Protein AF-A0A2N8DMD7-F1 (afdb_monomer_lite)

Structure (mmCIF, N/CA/C/O backbone):
data_AF-A0A2N8DMD7-F1
#
_entry.id   AF-A0A2N8DMD7-F1
#
loop_
_atom_site.group_PDB
_atom_site.id
_atom_site.type_symbol
_atom_site.label_atom_id
_atom_site.label_alt_id
_atom_site.label_comp_id
_atom_site.label_asym_id
_atom_site.label_entity_id
_atom_site.label_seq_id
_atom_site.pdbx_PDB_ins_code
_atom_site.Cartn_x
_atom_site.Cartn_y
_atom_site.Cartn_z
_atom_site.occupancy
_atom_site.B_iso_or_equiv
_atom_site.auth_seq_id
_atom_site.auth_comp_id
_atom_site.auth_asym_id
_atom_site.auth_atom_id
_atom_site.pdbx_PDB_model_num
ATOM 1 N N . MET A 1 1 ? 23.611 -5.132 -41.957 1.00 36.31 1 MET A N 1
ATOM 2 C CA . MET A 1 1 ? 24.637 -4.122 -41.630 1.00 36.31 1 MET A CA 1
ATOM 3 C C . MET A 1 1 ? 23.938 -2.906 -41.048 1.00 36.31 1 MET A C 1
ATOM 5 O O . MET A 1 1 ? 23.420 -2.110 -41.807 1.00 36.31 1 MET A O 1
ATOM 9 N N . CYS A 1 2 ? 23.850 -2.819 -39.721 1.00 25.97 2 CYS A N 1
ATOM 10 C CA . CYS A 1 2 ? 23.929 -1.559 -38.981 1.00 25.97 2 CYS A CA 1
ATOM 11 C C . CYS A 1 2 ? 24.116 -1.923 -37.505 1.00 25.97 2 CYS A C 1
ATOM 13 O O . CYS A 1 2 ? 23.196 -2.382 -36.836 1.00 25.97 2 CYS A O 1
ATOM 15 N N . LEU A 1 3 ? 25.363 -1.816 -37.057 1.00 35.78 3 LEU A N 1
ATOM 16 C CA . LEU A 1 3 ? 25.746 -1.836 -35.655 1.00 35.78 3 LEU A CA 1
ATOM 17 C C . LEU A 1 3 ? 25.235 -0.542 -35.020 1.00 35.78 3 LEU A C 1
ATOM 19 O O . LEU A 1 3 ? 25.606 0.536 -35.477 1.00 35.78 3 LEU A O 1
ATOM 23 N N . LEU A 1 4 ? 24.450 -0.640 -33.953 1.00 30.38 4 LEU A N 1
ATOM 24 C CA . LEU 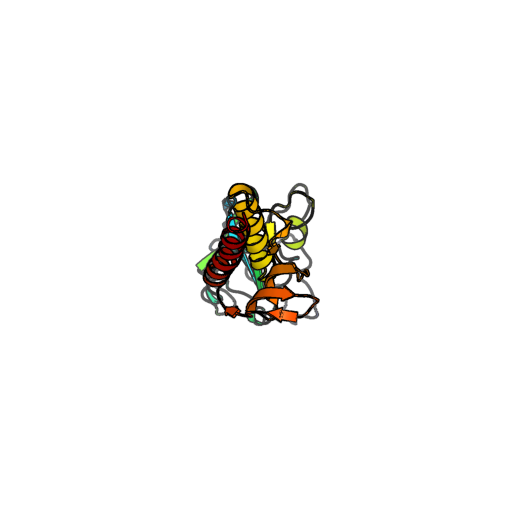A 1 4 ? 24.339 0.439 -32.978 1.00 30.38 4 LEU A CA 1
ATOM 25 C C . LEU A 1 4 ? 24.694 -0.141 -31.616 1.00 30.38 4 LEU A C 1
ATOM 27 O O . LEU A 1 4 ? 23.915 -0.832 -30.966 1.00 30.38 4 LEU A O 1
ATOM 31 N N . PHE A 1 5 ? 25.941 0.113 -31.235 1.00 33.41 5 PHE A N 1
ATOM 32 C CA . PHE A 1 5 ? 26.422 -0.025 -29.875 1.00 33.41 5 PHE A CA 1
ATOM 33 C C . PHE A 1 5 ? 25.616 0.922 -28.987 1.00 33.41 5 PHE A C 1
ATOM 35 O O . PHE A 1 5 ? 25.735 2.138 -29.118 1.00 33.41 5 PHE A O 1
ATOM 42 N N . ILE A 1 6 ? 24.825 0.379 -28.066 1.00 33.44 6 ILE A N 1
ATOM 43 C CA . ILE A 1 6 ? 24.300 1.156 -26.946 1.00 33.44 6 ILE A CA 1
ATOM 44 C C . ILE A 1 6 ? 24.871 0.528 -25.684 1.00 33.44 6 ILE A C 1
ATOM 46 O O . ILE A 1 6 ? 24.487 -0.562 -25.265 1.00 33.44 6 ILE A O 1
ATOM 50 N N . ASN A 1 7 ? 25.847 1.225 -25.108 1.00 28.45 7 ASN A N 1
ATOM 51 C CA . ASN A 1 7 ? 26.344 0.949 -23.772 1.00 28.45 7 ASN A CA 1
ATOM 52 C C . ASN A 1 7 ? 25.175 1.085 -22.789 1.00 28.45 7 ASN A C 1
ATOM 54 O O . ASN A 1 7 ? 24.742 2.196 -22.482 1.00 28.45 7 ASN A O 1
ATOM 58 N N . ALA A 1 8 ? 24.669 -0.044 -22.294 1.00 34.88 8 ALA A N 1
ATOM 59 C CA . ALA A 1 8 ? 23.735 -0.074 -21.181 1.00 34.88 8 ALA A CA 1
ATOM 60 C C . ALA A 1 8 ? 24.457 0.462 -19.936 1.00 34.88 8 ALA A C 1
ATOM 62 O O . ALA A 1 8 ? 25.298 -0.212 -19.338 1.00 34.88 8 ALA A O 1
ATOM 63 N N . ARG A 1 9 ? 24.182 1.718 -19.573 1.00 33.97 9 ARG A N 1
ATOM 64 C CA . ARG A 1 9 ? 24.731 2.328 -18.364 1.00 33.97 9 ARG A CA 1
ATOM 65 C C . ARG A 1 9 ? 24.027 1.698 -17.165 1.00 33.97 9 ARG A C 1
ATOM 67 O O . ARG A 1 9 ? 22.838 1.906 -16.946 1.00 33.97 9 ARG A O 1
ATOM 74 N N . ALA A 1 10 ? 24.783 0.886 -16.435 1.00 41.44 10 ALA A N 1
ATOM 75 C CA . ALA A 1 10 ? 24.374 0.229 -15.207 1.00 41.44 10 ALA A CA 1
ATOM 76 C C . ALA A 1 10 ? 23.765 1.236 -14.218 1.00 41.44 10 ALA A C 1
ATOM 78 O O . ALA A 1 10 ? 24.421 2.204 -13.831 1.00 41.44 10 ALA A O 1
ATOM 79 N N . SER A 1 11 ? 22.534 0.986 -13.769 1.00 36.50 11 SER A N 1
ATOM 80 C CA . SER A 1 11 ? 22.020 1.606 -12.551 1.00 36.50 11 SER A CA 1
ATOM 81 C C . SER A 1 11 ? 21.392 0.545 -11.653 1.00 36.50 11 SER A C 1
ATOM 83 O O . SER A 1 11 ? 20.534 -0.237 -12.059 1.00 36.50 11 SER A O 1
ATOM 85 N N . SER A 1 12 ? 21.886 0.537 -10.416 1.00 37.97 12 SER A N 1
ATOM 86 C CA . SER A 1 12 ? 21.691 -0.433 -9.335 1.00 37.97 12 SER A CA 1
ATOM 87 C C . SER A 1 12 ? 22.248 -1.840 -9.583 1.00 37.97 12 SER A C 1
ATOM 89 O O . SER A 1 12 ? 22.084 -2.431 -10.641 1.00 37.97 12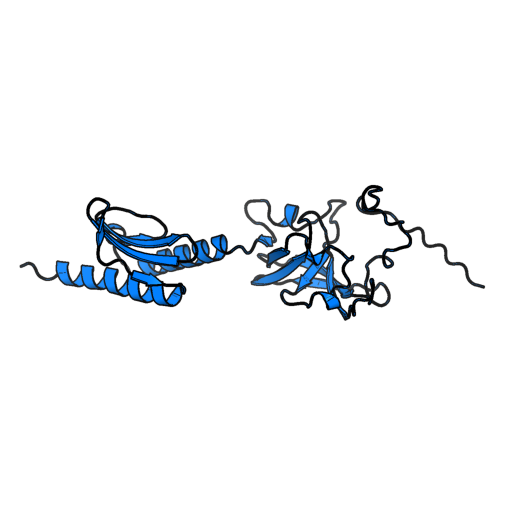 SER A O 1
ATOM 91 N N . ASN A 1 13 ? 22.961 -2.358 -8.582 1.00 38.75 13 ASN A N 1
ATOM 92 C CA . ASN A 1 13 ? 23.612 -3.667 -8.559 1.00 38.75 13 ASN A CA 1
ATOM 93 C C . ASN A 1 13 ? 22.607 -4.822 -8.748 1.00 38.75 13 ASN A C 1
ATOM 95 O O . ASN A 1 13 ? 22.219 -5.474 -7.786 1.00 38.75 13 ASN A O 1
ATOM 99 N N . PHE A 1 14 ? 22.210 -5.086 -9.991 1.00 47.78 14 PHE A N 1
ATOM 100 C CA . PHE A 1 14 ? 21.455 -6.273 -10.408 1.00 47.78 14 PHE A CA 1
ATOM 101 C C . PHE A 1 14 ? 22.374 -7.436 -10.843 1.00 47.78 14 PHE A C 1
ATOM 103 O O . PHE A 1 14 ? 21.894 -8.501 -11.219 1.00 47.78 14 PHE A O 1
ATOM 110 N N . ASN A 1 15 ? 23.699 -7.254 -10.747 1.00 42.47 15 ASN A N 1
ATOM 111 C CA . ASN A 1 15 ? 24.731 -8.265 -11.004 1.00 42.47 15 ASN A CA 1
ATOM 112 C C . ASN A 1 15 ? 25.138 -8.998 -9.711 1.00 42.47 15 ASN A C 1
ATOM 114 O O . ASN A 1 15 ? 26.288 -8.897 -9.280 1.00 42.47 15 ASN A O 1
ATOM 118 N N . ASP A 1 16 ? 24.220 -9.731 -9.080 1.00 39.50 16 ASP A N 1
ATOM 119 C CA . ASP A 1 16 ? 24.619 -10.699 -8.053 1.00 39.50 16 ASP A CA 1
ATOM 120 C C . ASP A 1 16 ? 24.905 -12.063 -8.700 1.00 39.50 16 ASP A C 1
ATOM 122 O O . ASP A 1 16 ? 24.005 -12.718 -9.235 1.00 39.50 16 ASP A O 1
ATOM 126 N N . ARG A 1 17 ? 26.171 -12.501 -8.641 1.00 37.81 17 ARG A N 1
ATOM 127 C CA . ARG A 1 17 ? 26.612 -13.828 -9.107 1.00 37.81 17 ARG A CA 1
ATOM 128 C C . ARG A 1 17 ? 25.970 -14.977 -8.315 1.00 37.81 17 ARG A C 1
ATOM 130 O O . ARG A 1 17 ? 26.044 -16.111 -8.778 1.00 37.81 17 ARG A O 1
ATOM 137 N N . GLN A 1 18 ? 25.332 -14.716 -7.170 1.00 40.84 18 GLN A N 1
ATOM 138 C CA . GLN A 1 18 ? 24.620 -1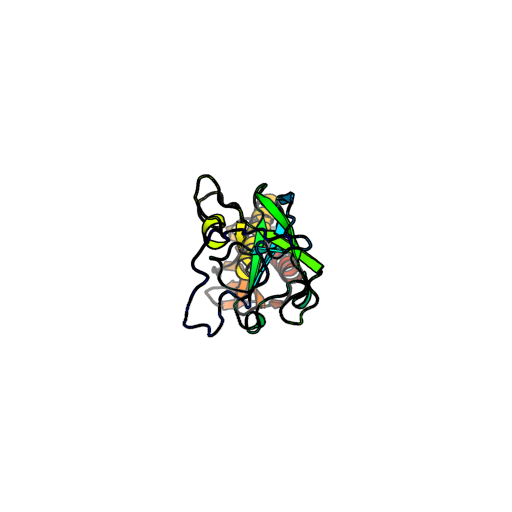5.734 -6.387 1.00 40.84 18 GLN A CA 1
ATOM 139 C C . GLN A 1 18 ? 23.293 -16.186 -7.021 1.00 40.84 18 GLN A C 1
ATOM 141 O O . GLN A 1 18 ? 22.791 -17.249 -6.671 1.00 40.84 18 GLN A O 1
ATOM 146 N N . ASN A 1 19 ? 22.749 -15.441 -7.993 1.00 44.81 19 ASN A N 1
ATOM 147 C CA . ASN A 1 19 ? 21.428 -15.715 -8.577 1.00 44.81 19 ASN A CA 1
ATOM 148 C C . ASN A 1 19 ? 21.442 -16.511 -9.895 1.00 44.81 19 ASN A C 1
ATOM 150 O O . ASN A 1 19 ? 20.390 -16.641 -10.527 1.00 44.81 19 ASN A O 1
ATOM 154 N N . GLY A 1 20 ? 22.609 -17.011 -10.321 1.00 39.84 20 GLY A N 1
ATOM 155 C CA . GLY A 1 20 ? 22.746 -17.974 -11.421 1.00 39.84 20 GLY A CA 1
ATOM 156 C C . GLY A 1 20 ? 22.395 -17.478 -12.829 1.00 39.84 20 GLY A C 1
ATOM 157 O O . GLY A 1 20 ? 22.430 -18.285 -13.750 1.00 39.84 20 GLY A O 1
ATOM 158 N N . LEU A 1 21 ? 22.084 -16.189 -13.014 1.00 42.25 21 LEU A N 1
ATOM 159 C CA . LEU A 1 21 ? 21.747 -15.608 -14.316 1.00 42.25 21 LEU A CA 1
ATOM 160 C C . LEU A 1 21 ? 22.820 -14.618 -14.798 1.00 42.25 21 LEU A C 1
ATOM 162 O O . LEU A 1 21 ? 23.352 -13.821 -14.022 1.00 42.25 21 LEU A O 1
ATOM 166 N N . THR A 1 22 ? 23.126 -14.651 -16.092 1.00 49.16 22 THR A N 1
ATOM 167 C CA . THR A 1 22 ? 23.995 -13.693 -16.784 1.00 49.16 22 THR A CA 1
ATOM 168 C C . THR A 1 22 ? 23.202 -12.453 -17.215 1.00 49.16 22 THR A C 1
ATOM 170 O O . THR A 1 22 ? 21.994 -12.505 -17.428 1.00 49.16 22 THR A O 1
ATOM 173 N N . ALA A 1 23 ? 23.882 -11.322 -17.436 1.00 51.25 23 ALA A N 1
ATOM 174 C CA . ALA A 1 23 ? 23.265 -10.082 -17.933 1.00 51.25 23 ALA A CA 1
ATOM 175 C C . ALA A 1 23 ? 22.507 -10.226 -19.278 1.00 51.25 23 ALA A C 1
ATOM 177 O O . ALA A 1 23 ? 21.822 -9.296 -19.689 1.00 51.25 23 ALA A O 1
ATOM 178 N N . ARG A 1 24 ? 22.624 -11.373 -19.967 1.00 50.50 24 ARG A N 1
ATOM 179 C CA . ARG A 1 24 ? 21.925 -11.685 -21.223 1.00 50.50 24 ARG A CA 1
ATOM 180 C C . ARG A 1 24 ? 20.487 -12.186 -21.037 1.00 50.50 24 ARG A C 1
ATOM 182 O O . ARG A 1 24 ? 19.775 -12.283 -22.027 1.00 50.50 24 ARG A O 1
ATOM 189 N N . GLU A 1 25 ? 20.065 -12.516 -19.817 1.00 67.75 25 GLU A N 1
ATOM 190 C CA . GLU A 1 25 ? 18.753 -13.140 -19.558 1.00 67.75 25 GLU A CA 1
ATOM 191 C C . GLU A 1 25 ? 17.656 -12.142 -19.164 1.00 67.75 25 GLU A C 1
ATOM 193 O O . GLU A 1 25 ? 16.474 -12.484 -19.156 1.00 67.75 25 GLU A O 1
ATOM 198 N N . TRP A 1 26 ? 18.022 -10.894 -18.875 1.00 71.25 26 TRP A N 1
ATOM 199 C CA . TRP A 1 26 ? 17.067 -9.827 -18.588 1.00 71.25 26 TRP A CA 1
ATOM 200 C C . TRP A 1 26 ? 16.613 -9.130 -19.868 1.00 71.25 26 TRP A C 1
ATOM 202 O O . TRP A 1 26 ? 17.394 -8.961 -20.806 1.00 71.25 26 TRP A O 1
ATOM 212 N N . HIS A 1 27 ? 15.358 -8.679 -19.886 1.00 76.38 27 HIS A N 1
ATOM 213 C CA . HIS A 1 27 ? 14.873 -7.815 -20.954 1.00 76.38 27 HIS A CA 1
ATOM 214 C C . HIS A 1 27 ? 15.720 -6.527 -21.025 1.00 76.38 27 HIS A C 1
ATOM 216 O O . HIS A 1 27 ? 16.260 -6.068 -20.008 1.00 76.38 27 HIS A O 1
ATOM 222 N N . PRO A 1 28 ? 15.817 -5.881 -22.199 1.00 84.75 28 PRO A N 1
ATOM 223 C CA . PRO A 1 28 ? 16.418 -4.559 -22.304 1.00 84.75 28 PRO A CA 1
ATOM 224 C C . PRO A 1 28 ? 15.762 -3.576 -21.331 1.00 84.75 28 PRO A C 1
ATOM 226 O O . PRO A 1 28 ? 14.553 -3.621 -21.104 1.00 84.75 28 PRO A O 1
ATOM 229 N N . TYR A 1 29 ? 16.545 -2.665 -20.757 1.00 81.12 29 TYR A N 1
ATOM 230 C CA . TYR A 1 29 ? 15.991 -1.570 -19.963 1.00 81.12 29 TYR A CA 1
ATOM 231 C C . TYR A 1 29 ? 15.133 -0.655 -20.859 1.00 81.12 29 TYR A C 1
ATOM 233 O O . TYR A 1 29 ? 15.548 -0.391 -21.991 1.00 81.12 29 TYR A O 1
ATOM 241 N N . PRO A 1 30 ? 13.975 -0.149 -20.397 1.00 87.94 30 PRO A N 1
ATOM 242 C CA . PRO A 1 30 ? 13.398 -0.276 -19.053 1.00 87.94 30 PRO A CA 1
ATOM 243 C C . PRO A 1 30 ? 12.444 -1.470 -18.863 1.00 87.94 30 PRO A C 1
ATOM 245 O O . PRO A 1 30 ? 11.757 -1.545 -17.850 1.00 87.94 30 PRO A O 1
ATOM 248 N N . GLY A 1 31 ? 12.393 -2.415 -19.801 1.00 89.00 31 GLY A N 1
ATOM 249 C CA . GLY A 1 31 ? 11.463 -3.549 -19.748 1.00 89.00 31 GLY A CA 1
ATOM 250 C C . GLY A 1 31 ? 10.078 -3.258 -20.275 1.00 89.00 31 GLY A C 1
ATOM 251 O O . GLY A 1 31 ? 9.142 -3.984 -19.956 1.00 89.00 31 GLY A O 1
ATOM 252 N N . THR A 1 32 ? 9.949 -2.207 -21.079 1.00 92.75 32 THR A N 1
ATOM 253 C CA . THR A 1 32 ? 8.697 -1.860 -21.737 1.00 92.75 32 THR A CA 1
ATOM 254 C C . THR A 1 32 ? 8.693 -2.211 -23.215 1.00 92.75 32 THR A C 1
ATOM 256 O O . THR A 1 32 ? 9.746 -2.314 -23.858 1.00 92.75 32 THR A O 1
ATOM 259 N N . VAL A 1 33 ? 7.493 -2.354 -23.775 1.00 90.69 33 VAL A N 1
ATOM 260 C CA . VAL A 1 33 ? 7.277 -2.457 -25.220 1.00 90.69 33 VAL A CA 1
ATOM 261 C C . VAL A 1 33 ? 7.915 -1.248 -25.915 1.00 90.69 33 VAL A C 1
ATOM 263 O O . VAL A 1 33 ? 7.697 -0.096 -25.544 1.00 90.69 33 VAL A O 1
ATOM 266 N N . GLY A 1 34 ? 8.781 -1.516 -26.897 1.00 89.69 34 GLY A N 1
ATOM 267 C CA . GLY A 1 34 ? 9.523 -0.477 -27.623 1.00 89.69 34 GLY A CA 1
ATOM 268 C C . GLY A 1 34 ? 10.541 0.306 -26.783 1.00 89.69 34 GLY A C 1
ATOM 269 O O . GLY A 1 34 ? 11.088 1.287 -27.278 1.00 89.69 34 GLY A O 1
ATOM 270 N N . GLN A 1 35 ? 10.804 -0.105 -25.535 1.00 89.75 35 GLN A N 1
ATOM 271 C CA . GLN A 1 35 ? 11.650 0.613 -24.573 1.00 89.75 35 GLN A CA 1
ATOM 272 C C . GLN A 1 35 ? 11.182 2.051 -24.283 1.00 89.75 35 GLN A C 1
ATOM 274 O O . GLN A 1 35 ? 11.988 2.920 -23.943 1.00 89.75 35 GLN A O 1
ATOM 279 N N . VAL A 1 36 ? 9.878 2.305 -24.418 1.00 88.12 36 VAL A N 1
ATOM 280 C CA . VAL A 1 36 ? 9.266 3.615 -24.184 1.00 88.12 36 VAL A CA 1
ATOM 281 C C . VAL A 1 36 ? 8.633 3.660 -22.796 1.00 88.12 36 VAL A C 1
ATOM 283 O O . VAL A 1 36 ? 7.940 2.732 -22.383 1.00 88.12 36 VAL A O 1
ATOM 286 N N . GLU A 1 37 ? 8.852 4.760 -22.085 1.00 95.12 37 GLU A N 1
ATOM 287 C CA . GLU A 1 37 ? 8.110 5.134 -20.883 1.00 95.12 37 GLU A CA 1
ATOM 288 C C . GLU A 1 37 ? 7.758 6.624 -20.969 1.00 95.12 37 GLU A C 1
ATOM 290 O O . GLU A 1 37 ? 8.529 7.417 -21.514 1.00 95.12 37 GLU A O 1
ATOM 295 N N . ALA A 1 38 ? 6.622 7.016 -20.399 1.00 95.50 38 ALA A N 1
ATOM 296 C CA . ALA A 1 38 ? 6.176 8.404 -20.315 1.00 95.50 38 ALA A CA 1
ATOM 297 C C . ALA A 1 38 ? 6.121 8.879 -18.860 1.00 95.50 38 ALA A C 1
ATOM 299 O O . ALA A 1 38 ? 5.928 8.078 -17.946 1.00 95.50 38 ALA A O 1
ATOM 300 N N . ASP A 1 39 ? 6.274 10.185 -18.635 1.00 97.44 39 ASP A N 1
ATOM 301 C CA . ASP A 1 39 ? 5.991 10.754 -17.319 1.00 97.44 39 ASP A CA 1
ATOM 302 C C . ASP A 1 39 ? 4.502 10.625 -17.002 1.00 97.44 39 ASP A C 1
ATOM 304 O O . ASP A 1 39 ? 3.640 11.006 -17.795 1.00 97.44 39 ASP A O 1
ATOM 308 N N . PHE A 1 40 ? 4.209 10.086 -15.825 1.00 97.56 40 PHE A N 1
ATOM 309 C CA . PHE A 1 40 ? 2.859 9.929 -15.313 1.00 97.56 40 PHE A CA 1
ATOM 310 C C . PHE A 1 40 ? 2.818 10.338 -13.844 1.00 97.56 40 PHE A C 1
ATOM 312 O O . PHE A 1 40 ? 3.710 9.993 -13.066 1.00 97.56 40 PHE A O 1
ATOM 319 N N . THR A 1 41 ? 1.782 11.071 -13.446 1.00 98.06 41 THR A N 1
ATOM 320 C CA . THR A 1 41 ? 1.601 11.499 -12.057 1.00 98.06 41 THR A CA 1
ATOM 321 C C . THR A 1 41 ? 0.521 10.659 -11.398 1.00 98.06 41 THR A C 1
ATOM 323 O O . THR A 1 41 ? -0.656 10.764 -11.735 1.00 98.06 41 THR A O 1
ATOM 326 N N . LEU A 1 42 ? 0.923 9.855 -10.417 1.00 97.38 42 LEU A N 1
ATOM 327 C CA . LEU A 1 42 ? -0.008 9.143 -9.552 1.00 97.38 42 LEU A CA 1
ATOM 328 C C . LEU A 1 42 ? -0.621 10.130 -8.560 1.00 97.38 42 LEU A C 1
ATOM 330 O O . LEU A 1 42 ? 0.103 10.865 -7.883 1.00 97.38 42 LEU A O 1
ATOM 334 N N . LEU A 1 43 ? -1.950 10.144 -8.475 1.00 95.50 43 LEU A N 1
ATOM 335 C CA . LEU A 1 43 ? -2.685 11.019 -7.566 1.00 95.50 43 LEU A CA 1
ATOM 336 C C . LEU A 1 43 ? -2.829 10.383 -6.172 1.00 95.50 43 LEU A C 1
ATOM 338 O O . LEU A 1 43 ? -2.804 9.152 -6.057 1.00 95.50 43 LEU A O 1
ATOM 342 N N . PRO A 1 44 ? -3.010 11.192 -5.111 1.00 93.94 44 PRO A N 1
ATOM 343 C CA . PRO A 1 44 ? -3.308 10.683 -3.774 1.00 93.94 44 PRO A CA 1
ATOM 344 C C . PRO A 1 44 ? -4.491 9.707 -3.765 1.00 93.94 44 PRO A C 1
ATOM 346 O O . PRO A 1 44 ? -5.468 9.910 -4.482 1.00 93.94 44 PRO A O 1
ATOM 349 N N . GLY A 1 45 ? -4.396 8.649 -2.962 1.00 87.56 45 GLY A N 1
ATOM 350 C CA . GLY A 1 45 ? -5.380 7.564 -2.898 1.00 87.56 45 GLY A CA 1
ATOM 351 C C . GLY A 1 45 ? -5.208 6.482 -3.972 1.00 87.56 45 GLY A C 1
ATOM 352 O O . GLY A 1 45 ? -5.900 5.468 -3.926 1.00 87.56 45 GLY A O 1
ATOM 353 N N . THR A 1 46 ? -4.276 6.649 -4.920 1.00 90.81 46 THR A N 1
ATOM 354 C CA . THR A 1 46 ? -3.930 5.583 -5.874 1.00 90.81 46 THR A CA 1
ATOM 355 C C . THR A 1 46 ? -3.216 4.446 -5.147 1.00 90.81 46 THR A C 1
ATOM 357 O O . THR A 1 46 ? -2.259 4.689 -4.409 1.00 90.81 46 THR A O 1
ATOM 360 N N . TYR A 1 47 ? -3.638 3.205 -5.395 1.00 93.56 47 TYR A N 1
ATOM 361 C CA . TYR A 1 47 ? -2.961 2.015 -4.886 1.00 93.56 47 TYR A CA 1
ATOM 362 C C . TYR A 1 47 ? -2.029 1.419 -5.942 1.00 93.56 47 TYR A C 1
ATOM 364 O O . TYR A 1 47 ? -2.423 1.186 -7.087 1.00 93.56 47 TYR A O 1
ATOM 372 N N . ILE A 1 48 ? -0.789 1.172 -5.531 1.00 97.38 48 ILE A N 1
ATOM 373 C CA . ILE A 1 48 ? 0.246 0.516 -6.332 1.00 97.38 48 ILE A CA 1
ATOM 374 C C . ILE A 1 48 ? 0.874 -0.613 -5.527 1.00 97.38 48 ILE A C 1
ATOM 376 O O . ILE A 1 48 ? 0.941 -0.551 -4.297 1.00 97.38 48 ILE A O 1
ATOM 380 N N . ASP A 1 49 ? 1.370 -1.634 -6.205 1.00 95.69 49 ASP A N 1
ATOM 381 C CA . ASP A 1 49 ? 1.910 -2.822 -5.563 1.00 95.69 49 ASP A CA 1
ATOM 382 C C . ASP A 1 49 ? 3.265 -3.245 -6.145 1.00 95.69 49 ASP A C 1
ATOM 384 O O . ASP A 1 49 ? 3.758 -2.713 -7.148 1.00 95.69 49 ASP A O 1
ATOM 388 N N . ARG A 1 50 ? 3.915 -4.179 -5.451 1.00 94.50 50 ARG A N 1
ATOM 389 C CA . ARG A 1 50 ? 5.197 -4.748 -5.852 1.00 94.50 50 ARG A CA 1
ATOM 390 C C . ARG A 1 50 ? 5.365 -6.155 -5.293 1.00 94.50 50 ARG A C 1
ATOM 392 O O . ARG A 1 50 ? 5.159 -6.378 -4.103 1.00 94.50 50 ARG A O 1
ATOM 399 N N . PHE A 1 51 ? 5.863 -7.051 -6.138 1.00 90.94 51 PHE A N 1
ATOM 400 C CA . PHE A 1 51 ? 6.535 -8.272 -5.702 1.00 90.94 51 PHE A CA 1
ATOM 401 C C . PHE A 1 51 ? 8.040 -8.021 -5.548 1.00 90.94 51 PHE A C 1
ATOM 403 O O . PHE A 1 51 ? 8.682 -7.407 -6.410 1.00 90.94 51 PHE A O 1
ATOM 410 N N . GLY A 1 52 ? 8.597 -8.493 -4.440 1.00 90.19 52 GLY A N 1
ATOM 411 C CA . GLY A 1 52 ? 10.012 -8.402 -4.117 1.00 90.19 52 GLY A CA 1
ATOM 412 C C . GLY A 1 52 ? 10.411 -7.187 -3.293 1.00 90.19 52 GLY A C 1
ATOM 413 O O . GLY A 1 52 ? 9.608 -6.312 -2.970 1.00 90.19 52 GLY A O 1
ATOM 414 N N . SER A 1 53 ? 11.701 -7.133 -2.947 1.00 92.81 53 SER A N 1
ATOM 415 C CA . SER A 1 53 ? 12.246 -6.188 -1.958 1.00 92.81 53 SER A CA 1
ATOM 416 C C . SER A 1 53 ? 11.741 -4.738 -2.132 1.00 92.81 53 SER A C 1
ATOM 418 O O . SER A 1 53 ? 11.832 -4.198 -3.245 1.00 92.81 53 SER A O 1
ATOM 420 N N . PRO A 1 54 ? 11.340 -4.042 -1.043 1.00 94.56 54 PRO A N 1
ATOM 421 C CA . PRO A 1 54 ? 10.956 -2.623 -1.066 1.00 94.56 54 PRO A CA 1
ATOM 422 C C . PRO A 1 54 ? 12.067 -1.661 -1.507 1.00 94.56 54 PRO A C 1
ATOM 424 O O . PRO A 1 54 ? 11.823 -0.469 -1.663 1.00 94.56 54 PRO A O 1
ATOM 427 N N . ARG A 1 55 ? 13.300 -2.150 -1.689 1.00 94.31 55 ARG A N 1
ATOM 428 C CA . ARG A 1 55 ? 14.429 -1.379 -2.230 1.00 94.31 55 ARG A CA 1
ATOM 429 C C . ARG A 1 55 ? 14.451 -1.342 -3.760 1.00 94.31 55 ARG A C 1
ATOM 431 O O . ARG A 1 55 ? 15.343 -0.706 -4.317 1.00 94.31 55 ARG A O 1
ATOM 438 N N . GLY A 1 56 ? 13.557 -2.048 -4.453 1.00 92.94 56 GLY A N 1
ATOM 439 C CA . GLY A 1 56 ? 13.407 -1.960 -5.910 1.00 92.94 56 GLY A CA 1
ATOM 440 C C . GLY A 1 56 ? 12.724 -0.665 -6.360 1.00 92.94 56 GLY A C 1
ATOM 441 O O . GLY A 1 56 ? 12.124 0.037 -5.554 1.00 92.94 56 GLY A O 1
ATOM 442 N N . SER A 1 57 ? 12.821 -0.339 -7.650 1.00 95.38 57 SER A N 1
ATOM 443 C CA . SER A 1 57 ? 12.271 0.900 -8.229 1.00 95.38 57 SER A CA 1
ATOM 444 C C . SER A 1 57 ? 11.045 0.686 -9.119 1.00 95.38 57 SER A C 1
ATOM 446 O O . SER A 1 57 ? 10.501 1.664 -9.612 1.00 95.38 57 SER A O 1
ATOM 448 N N . PHE A 1 58 ? 10.617 -0.558 -9.341 1.00 95.75 58 PHE A N 1
ATOM 449 C CA . PHE A 1 58 ? 9.487 -0.895 -10.211 1.00 95.75 58 PHE A CA 1
ATOM 450 C C . PHE A 1 58 ? 8.259 -1.292 -9.388 1.00 95.75 58 PHE A C 1
ATOM 452 O O . PHE A 1 58 ? 8.378 -2.048 -8.423 1.00 95.75 58 PHE A O 1
ATOM 459 N N . LEU A 1 59 ? 7.094 -0.788 -9.763 1.00 97.69 59 LEU A N 1
ATOM 460 C CA . LEU A 1 59 ? 5.788 -1.081 -9.175 1.00 97.69 59 LEU A CA 1
ATOM 461 C C . LEU A 1 59 ? 4.773 -1.296 -10.301 1.00 97.69 59 LEU A C 1
ATOM 463 O O . LEU A 1 59 ? 5.084 -1.053 -11.466 1.00 97.69 59 LEU A O 1
ATOM 467 N N . SER A 1 60 ? 3.555 -1.699 -9.964 1.00 97.44 60 SER A N 1
ATOM 468 C CA . SER A 1 60 ? 2.433 -1.734 -10.909 1.00 97.44 60 SER A CA 1
ATOM 469 C C . SER A 1 60 ? 1.169 -1.178 -10.249 1.00 97.44 60 SER A C 1
ATOM 471 O O . SER A 1 60 ? 1.133 -1.044 -9.022 1.00 97.44 60 SER A O 1
ATOM 473 N N . PRO A 1 61 ? 0.120 -0.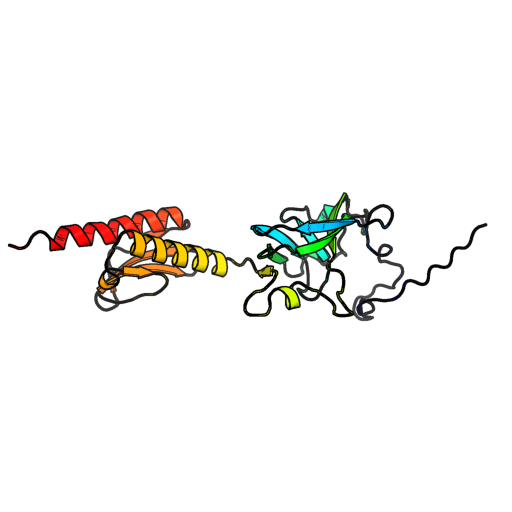846 -11.022 1.00 96.38 61 PRO A N 1
ATOM 474 C CA . PRO A 1 61 ? -1.216 -0.676 -10.463 1.00 96.38 61 PRO A CA 1
ATOM 475 C C . PRO A 1 61 ? -1.625 -1.911 -9.659 1.00 96.38 61 PRO A C 1
ATOM 477 O O . PRO A 1 61 ? -1.412 -3.044 -10.112 1.00 96.38 61 PRO A O 1
ATOM 480 N N . THR A 1 62 ? -2.244 -1.702 -8.496 1.00 91.56 62 THR A N 1
ATOM 481 C CA . THR A 1 62 ? -2.755 -2.823 -7.703 1.00 91.56 62 THR A CA 1
ATOM 482 C C . THR A 1 62 ? -3.753 -3.645 -8.510 1.00 91.56 62 THR A C 1
ATOM 484 O O . THR A 1 62 ? -4.643 -3.093 -9.152 1.00 91.56 62 THR A O 1
ATOM 487 N N . GLY A 1 63 ? -3.606 -4.969 -8.464 1.00 84.44 63 GLY A N 1
ATOM 488 C CA . GLY A 1 63 ? -4.469 -5.896 -9.203 1.00 84.44 63 GLY A CA 1
ATOM 489 C C . GLY A 1 63 ? -3.971 -6.257 -10.603 1.00 84.44 63 GLY A C 1
ATOM 490 O O . GLY A 1 63 ? -4.571 -7.125 -11.229 1.00 84.44 63 GLY A O 1
ATOM 491 N N . THR A 1 64 ? -2.857 -5.675 -11.068 1.00 86.25 64 THR A N 1
ATOM 492 C CA . THR A 1 64 ? -2.164 -6.154 -12.279 1.00 86.25 64 THR A CA 1
ATOM 493 C C . THR A 1 64 ? -1.788 -7.627 -12.088 1.00 86.25 64 THR A C 1
ATOM 495 O O . THR A 1 64 ? -1.158 -7.978 -11.079 1.00 86.25 64 THR A O 1
ATOM 498 N N . GLY A 1 65 ? -2.165 -8.490 -13.030 1.00 85.56 65 GLY A N 1
ATOM 499 C CA . GLY A 1 65 ? -1.928 -9.929 -12.963 1.00 85.56 65 GLY A CA 1
ATOM 500 C C . GLY A 1 65 ? -0.439 -10.267 -12.888 1.00 85.56 65 GLY A C 1
ATOM 501 O O . GLY A 1 65 ? 0.415 -9.497 -13.319 1.00 85.56 65 GLY A O 1
ATOM 502 N N . TYR A 1 66 ? -0.096 -11.426 -12.320 1.00 89.00 66 TYR A N 1
ATOM 503 C CA . TYR A 1 66 ? 1.312 -11.819 -12.173 1.00 89.00 66 TYR A CA 1
ATOM 504 C C . TYR A 1 66 ? 2.011 -11.972 -13.536 1.00 89.00 66 TYR A C 1
ATOM 506 O O . TYR A 1 66 ? 3.069 -11.382 -13.751 1.00 89.00 66 TYR A O 1
ATOM 514 N N . SER A 1 67 ? 1.381 -12.683 -14.478 1.00 88.19 67 SER A N 1
ATOM 515 C CA . SER A 1 67 ? 1.897 -12.875 -15.842 1.00 88.19 67 SER A CA 1
ATOM 516 C C . SER A 1 67 ? 2.020 -11.572 -16.629 1.00 88.19 67 SER A C 1
ATOM 518 O O . SER A 1 67 ? 2.933 -11.404 -17.437 1.00 88.19 67 SER A O 1
ATOM 520 N N . GLU A 1 68 ? 1.165 -10.594 -16.334 1.00 91.88 68 GLU A N 1
ATOM 521 C CA . GLU A 1 68 ? 1.192 -9.288 -16.994 1.00 91.88 68 GLU A CA 1
ATOM 522 C C . GLU A 1 68 ? 2.424 -8.451 -16.620 1.00 91.88 68 GLU A C 1
ATOM 524 O O . GLU A 1 68 ? 2.754 -7.479 -17.298 1.00 91.88 68 GLU A O 1
ATOM 529 N N . ARG A 1 69 ? 3.131 -8.841 -15.553 1.00 95.62 69 ARG A N 1
ATOM 530 C CA . ARG A 1 69 ? 4.330 -8.161 -15.042 1.00 95.62 69 ARG A CA 1
ATOM 531 C C . ARG A 1 69 ? 5.634 -8.746 -15.569 1.00 95.62 69 ARG A C 1
ATOM 533 O O . ARG A 1 69 ? 6.683 -8.179 -15.275 1.00 95.62 69 ARG A O 1
ATOM 540 N N . ALA A 1 70 ? 5.576 -9.876 -16.277 1.00 93.88 70 ALA A N 1
ATOM 541 C CA . ALA A 1 70 ? 6.733 -10.575 -16.834 1.00 93.88 70 ALA A CA 1
ATOM 542 C C . ALA A 1 70 ? 7.938 -10.663 -15.876 1.00 93.88 70 ALA A C 1
ATOM 544 O O . ALA A 1 70 ? 9.076 -10.349 -16.229 1.00 93.88 70 ALA A O 1
ATOM 545 N N . LEU A 1 71 ? 7.670 -11.049 -14.623 1.00 89.56 71 LEU A N 1
ATOM 546 C CA . LEU A 1 71 ? 8.678 -11.093 -13.566 1.00 89.56 71 LEU A CA 1
ATOM 547 C C . LEU A 1 71 ? 9.589 -12.311 -13.711 1.00 89.56 71 LEU A C 1
ATOM 549 O O . LEU A 1 71 ? 9.226 -13.332 -14.291 1.00 89.56 71 LEU A O 1
ATOM 553 N N . LYS A 1 72 ? 10.791 -12.208 -13.137 1.00 87.38 72 LYS A N 1
ATOM 554 C CA . LYS A 1 72 ? 11.732 -13.326 -13.100 1.00 87.38 72 LYS A CA 1
ATOM 555 C C . LYS A 1 72 ? 11.087 -14.535 -12.400 1.00 87.38 72 LYS A C 1
ATOM 557 O O . LYS A 1 72 ? 10.476 -14.367 -11.339 1.00 87.38 72 LYS A O 1
ATOM 562 N N . PRO A 1 73 ? 11.301 -15.763 -12.910 1.00 83.31 73 PRO A N 1
ATOM 563 C CA . PRO A 1 73 ? 10.876 -16.968 -12.215 1.00 83.31 73 PRO A CA 1
ATOM 564 C C . PRO A 1 73 ? 11.412 -17.005 -10.779 1.00 83.31 73 PRO A C 1
ATOM 566 O O . PRO A 1 73 ? 12.609 -16.828 -10.541 1.00 83.31 73 PRO A O 1
ATOM 569 N N . GLY A 1 74 ? 10.523 -17.245 -9.819 1.00 78.69 74 GLY A N 1
ATOM 570 C CA . GLY A 1 74 ? 10.826 -17.265 -8.386 1.00 78.69 74 GLY A CA 1
ATOM 571 C C . GLY A 1 74 ? 10.334 -16.026 -7.637 1.00 78.69 74 GLY A C 1
ATOM 572 O O . GLY A 1 74 ? 10.082 -16.128 -6.438 1.00 78.69 74 GLY A O 1
ATOM 573 N N . THR A 1 75 ? 10.100 -14.899 -8.320 1.00 82.75 75 THR A N 1
ATOM 574 C CA . THR A 1 75 ? 9.626 -13.660 -7.680 1.00 82.75 75 THR A CA 1
ATOM 575 C C . THR A 1 75 ? 8.222 -13.795 -7.076 1.00 82.75 75 THR A C 1
ATOM 577 O O . THR A 1 75 ? 7.897 -13.089 -6.130 1.00 82.75 75 THR A O 1
ATOM 580 N N . GLN A 1 76 ? 7.400 -14.748 -7.527 1.00 79.75 76 GLN A N 1
ATOM 581 C CA . GLN A 1 76 ? 6.105 -15.066 -6.904 1.00 79.75 76 GLN A CA 1
ATOM 582 C C . GLN A 1 76 ? 6.225 -15.575 -5.460 1.00 79.75 76 GLN A C 1
ATOM 584 O O . GLN A 1 76 ? 5.232 -15.606 -4.740 1.00 79.75 76 GLN A O 1
ATOM 589 N N . ARG A 1 77 ? 7.418 -16.028 -5.055 1.00 79.31 77 ARG A N 1
ATOM 590 C CA . ARG A 1 77 ? 7.709 -16.476 -3.685 1.00 79.31 77 ARG A CA 1
ATOM 591 C C . ARG A 1 77 ? 8.313 -15.370 -2.826 1.00 79.31 77 ARG A C 1
ATOM 593 O O . ARG A 1 77 ? 8.526 -15.591 -1.639 1.00 79.31 77 ARG A O 1
ATOM 600 N N . GLU A 1 78 ? 8.649 -14.228 -3.420 1.00 84.31 78 GLU A N 1
ATOM 601 C CA . GLU A 1 78 ? 9.100 -13.067 -2.665 1.00 84.31 78 GLU A CA 1
ATOM 602 C C . GLU A 1 78 ? 7.912 -12.350 -2.015 1.00 84.31 78 GLU A C 1
ATOM 604 O O . GLU A 1 78 ? 6.755 -12.537 -2.395 1.00 84.31 78 GLU A O 1
ATOM 609 N N . ASP A 1 79 ? 8.214 -11.491 -1.045 1.00 88.12 79 ASP A N 1
ATOM 610 C CA . ASP A 1 79 ? 7.206 -10.689 -0.366 1.00 88.12 79 ASP A CA 1
ATOM 611 C C . ASP A 1 79 ? 6.412 -9.812 -1.340 1.00 88.12 79 ASP A C 1
ATOM 613 O O . ASP A 1 79 ? 6.957 -9.205 -2.268 1.00 88.12 79 ASP A O 1
ATOM 617 N N . TYR A 1 80 ? 5.122 -9.680 -1.057 1.00 89.69 80 TYR A N 1
ATOM 618 C CA . TYR A 1 80 ? 4.209 -8.806 -1.773 1.00 89.69 80 TYR A CA 1
ATOM 619 C C . TYR A 1 80 ? 3.851 -7.590 -0.915 1.00 89.69 80 TYR A C 1
ATOM 621 O O . TYR A 1 80 ? 3.511 -7.708 0.266 1.00 89.69 80 TYR A O 1
ATOM 629 N N . TYR A 1 81 ? 3.919 -6.408 -1.517 1.00 92.69 81 TYR A N 1
ATOM 630 C CA . TYR A 1 81 ? 3.672 -5.138 -0.851 1.00 92.69 81 TYR A CA 1
ATOM 631 C C . TYR A 1 81 ? 2.655 -4.318 -1.629 1.00 92.69 81 TYR A C 1
ATOM 633 O O . TYR A 1 81 ? 2.755 -4.197 -2.845 1.00 92.69 81 TYR A O 1
ATOM 641 N N . VAL A 1 82 ? 1.735 -3.686 -0.906 1.00 94.50 82 VAL A N 1
ATOM 642 C CA . VAL A 1 82 ? 0.804 -2.692 -1.444 1.00 94.50 82 VAL A CA 1
ATOM 643 C C . VAL A 1 82 ? 1.105 -1.353 -0.782 1.00 94.50 82 VAL A C 1
ATOM 645 O O . VAL A 1 82 ? 1.446 -1.298 0.404 1.00 94.50 82 VAL A O 1
ATOM 648 N N . TYR A 1 83 ? 0.989 -0.272 -1.540 1.00 95.56 83 TYR A N 1
ATOM 649 C CA . TYR A 1 83 ? 1.216 1.093 -1.095 1.00 95.56 83 TYR A CA 1
ATOM 650 C C . TYR A 1 83 ? 0.084 1.992 -1.575 1.00 95.56 83 TYR A C 1
ATOM 652 O O . TYR A 1 83 ? -0.408 1.852 -2.691 1.00 95.56 83 TYR A O 1
ATOM 660 N N . GLU A 1 84 ? -0.290 2.943 -0.732 1.00 95.00 84 GLU A N 1
ATOM 661 C CA . GLU A 1 84 ? -1.176 4.044 -1.079 1.00 95.00 84 GLU A CA 1
ATOM 662 C C . GLU A 1 84 ? -0.339 5.298 -1.335 1.00 95.00 84 GLU A C 1
ATOM 664 O O . GLU A 1 84 ? 0.503 5.679 -0.514 1.00 95.00 84 GLU A O 1
ATOM 669 N N . VAL A 1 85 ? -0.579 5.960 -2.461 1.00 96.69 85 VAL A N 1
ATOM 670 C CA . VAL A 1 85 ? 0.026 7.253 -2.785 1.00 96.69 85 VAL A CA 1
ATOM 671 C C . VAL A 1 85 ? -0.595 8.322 -1.888 1.00 96.69 85 VAL A C 1
ATOM 673 O O . VAL A 1 85 ? -1.811 8.472 -1.859 1.00 96.69 85 VAL A O 1
ATOM 676 N N . GLN A 1 86 ? 0.220 9.050 -1.126 1.00 96.62 86 GLN A N 1
ATOM 677 C CA . GLN A 1 86 ? -0.263 10.060 -0.167 1.00 96.62 86 GLN A CA 1
ATOM 678 C C . GLN A 1 86 ? -0.249 11.482 -0.747 1.00 96.62 86 GLN A C 1
ATOM 680 O O . GLN A 1 86 ? -1.051 12.325 -0.358 1.00 96.62 86 GLN A O 1
ATOM 685 N N . LYS A 1 87 ? 0.631 11.740 -1.717 1.00 96.06 87 LYS A N 1
ATOM 686 C CA . LYS A 1 87 ? 0.777 13.019 -2.429 1.00 96.06 87 LYS A CA 1
ATOM 687 C C . LYS A 1 87 ? 1.146 12.770 -3.895 1.00 96.06 87 LYS A C 1
ATOM 689 O O . LYS A 1 87 ? 1.653 11.684 -4.183 1.00 96.06 87 LYS A O 1
ATOM 694 N N . PRO A 1 88 ? 0.919 13.733 -4.812 1.00 97.88 88 PRO A N 1
ATOM 695 C CA . PRO A 1 88 ? 1.248 13.562 -6.224 1.00 97.88 88 PRO A CA 1
ATOM 696 C C . PRO A 1 88 ? 2.671 13.026 -6.429 1.00 97.88 88 PRO A C 1
ATOM 698 O O . PRO A 1 88 ? 3.644 13.626 -5.967 1.00 97.88 88 PRO A O 1
ATOM 701 N N . LEU A 1 89 ? 2.786 11.878 -7.099 1.00 97.75 89 LEU A N 1
ATOM 702 C CA . LEU A 1 89 ? 4.049 11.169 -7.294 1.00 97.75 89 LEU A CA 1
ATOM 703 C C . LEU A 1 89 ? 4.306 10.949 -8.785 1.00 97.75 89 LEU A C 1
ATOM 705 O O . LEU A 1 89 ? 3.638 10.140 -9.425 1.00 97.75 89 LEU A O 1
ATOM 709 N N . THR A 1 90 ? 5.304 11.647 -9.327 1.00 97.56 90 THR A N 1
ATOM 710 C CA . THR A 1 90 ? 5.741 11.456 -10.717 1.00 97.56 90 THR A CA 1
ATOM 711 C C . THR A 1 90 ? 6.598 10.201 -10.859 1.00 97.56 90 THR A C 1
ATOM 713 O O . THR A 1 90 ? 7.620 10.040 -10.169 1.00 97.56 90 THR A O 1
ATOM 716 N N . VAL A 1 91 ? 6.181 9.340 -11.784 1.00 97.75 91 VAL A N 1
ATOM 717 C CA . VAL A 1 91 ? 6.800 8.067 -12.163 1.00 97.75 91 VAL A CA 1
ATOM 718 C C . VAL A 1 91 ? 6.982 8.003 -13.679 1.00 97.75 91 VAL A C 1
ATOM 720 O O . VAL A 1 91 ? 6.357 8.759 -14.420 1.00 97.75 91 VAL A O 1
ATOM 723 N N . LYS A 1 92 ? 7.810 7.070 -14.143 1.00 97.88 92 LYS A N 1
ATOM 724 C CA . LYS A 1 92 ? 7.879 6.679 -15.553 1.00 97.88 92 LYS A CA 1
ATOM 725 C C . LYS A 1 92 ? 6.950 5.484 -15.756 1.00 97.88 92 LYS A C 1
ATOM 727 O O . LYS A 1 92 ? 7.113 4.479 -15.071 1.00 97.88 92 LYS A O 1
ATOM 732 N N . ALA A 1 93 ? 5.951 5.610 -16.618 1.00 97.81 93 ALA A N 1
ATOM 733 C CA . ALA A 1 93 ? 4.961 4.572 -16.881 1.00 97.81 93 ALA A CA 1
ATOM 734 C C . ALA A 1 93 ? 5.152 3.976 -18.275 1.00 97.81 93 ALA A C 1
ATOM 736 O O . ALA A 1 93 ? 5.388 4.711 -19.234 1.00 97.81 93 ALA A O 1
ATOM 737 N N . GLY A 1 94 ? 4.996 2.663 -18.403 1.00 97.19 94 GLY A N 1
ATOM 738 C CA . GLY A 1 94 ? 4.961 2.009 -19.706 1.00 97.19 94 GLY A CA 1
ATOM 739 C C . GLY A 1 94 ? 4.442 0.581 -19.634 1.00 97.19 94 GLY A C 1
ATOM 740 O O . GLY A 1 94 ? 4.355 -0.012 -18.558 1.00 97.19 94 GLY A O 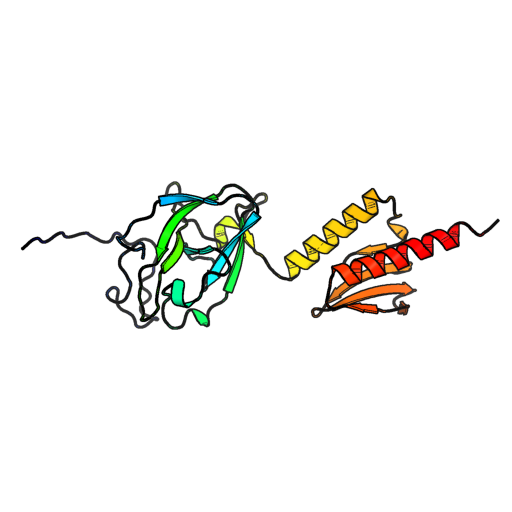1
ATOM 741 N N . GLU A 1 95 ? 4.068 0.054 -20.794 1.00 97.88 95 GLU A N 1
ATOM 742 C CA . GLU A 1 95 ? 3.562 -1.307 -20.943 1.00 97.88 95 GLU A CA 1
ATOM 743 C C . GLU A 1 95 ? 4.708 -2.311 -20.841 1.00 97.88 95 GLU A C 1
ATOM 745 O O . GLU A 1 95 ? 5.714 -2.167 -21.534 1.00 97.88 95 GLU A O 1
ATOM 750 N N . VAL A 1 96 ? 4.564 -3.314 -19.981 1.00 96.94 96 VAL A N 1
ATOM 751 C CA . VAL A 1 96 ? 5.569 -4.344 -19.713 1.00 96.94 96 VAL A CA 1
ATOM 752 C C . VAL A 1 96 ? 5.762 -5.231 -20.938 1.00 96.94 96 VAL A C 1
ATOM 754 O O . VAL A 1 96 ? 4.810 -5.784 -21.485 1.00 96.94 96 VAL A O 1
ATOM 757 N N . LEU A 1 97 ? 7.017 -5.407 -21.347 1.00 95.00 97 LEU A N 1
ATOM 758 C CA . LEU A 1 97 ? 7.382 -6.307 -22.434 1.00 95.00 97 LEU A CA 1
ATOM 759 C C . LEU A 1 97 ? 7.111 -7.775 -22.036 1.00 95.00 97 LEU A C 1
ATOM 761 O O . LEU A 1 97 ? 7.510 -8.173 -20.940 1.00 95.00 97 LEU A O 1
ATOM 765 N N . PRO A 1 98 ? 6.527 -8.610 -22.917 1.00 94.69 98 PRO A N 1
ATOM 766 C CA . PRO A 1 98 ? 6.475 -10.055 -22.704 1.00 94.69 98 PRO A CA 1
ATOM 767 C C . PRO A 1 98 ? 7.887 -10.621 -22.506 1.00 94.69 98 PRO A C 1
ATOM 769 O O . PRO A 1 98 ? 8.766 -10.424 -23.349 1.00 94.69 98 PRO A O 1
ATOM 772 N N . TRP A 1 99 ? 8.126 -11.314 -21.394 1.00 93.25 99 TRP A N 1
ATOM 773 C CA . TRP A 1 99 ? 9.435 -11.878 -21.053 1.00 93.25 99 TRP A CA 1
ATOM 774 C C . TRP A 1 99 ? 9.286 -13.057 -20.088 1.00 93.25 99 TRP A C 1
ATOM 776 O O . TRP A 1 99 ? 8.218 -13.273 -19.533 1.00 93.25 99 TRP A O 1
ATOM 786 N N . PHE A 1 100 ? 10.346 -13.848 -19.897 1.00 89.88 100 PHE A N 1
ATOM 787 C CA . PHE A 1 100 ? 10.354 -15.012 -18.991 1.00 89.88 100 PHE A CA 1
ATOM 788 C C . PHE A 1 100 ? 9.219 -16.037 -19.202 1.00 89.88 100 PHE A C 1
ATOM 790 O O . PHE A 1 100 ? 8.870 -16.770 -18.284 1.00 89.88 100 PHE A O 1
ATOM 797 N N . SER A 1 101 ? 8.705 -16.160 -20.430 1.00 90.06 101 SER A N 1
ATOM 798 C CA . SER A 1 101 ? 7.531 -16.994 -20.770 1.00 90.06 101 SER A CA 1
ATOM 799 C C . SER A 1 101 ? 6.215 -16.530 -20.134 1.00 90.06 101 SER A C 1
ATOM 801 O O . SER A 1 101 ? 5.250 -17.287 -20.087 1.00 90.06 101 SER A O 1
ATOM 803 N N . GLU A 1 102 ? 6.169 -15.284 -19.680 1.00 92.31 102 GLU A N 1
ATOM 804 C CA . GLU A 1 102 ? 4.978 -14.612 -19.183 1.00 92.31 102 GLU A CA 1
ATOM 805 C C . GLU A 1 102 ? 4.455 -13.629 -20.238 1.00 92.31 102 GLU A C 1
ATOM 807 O O . G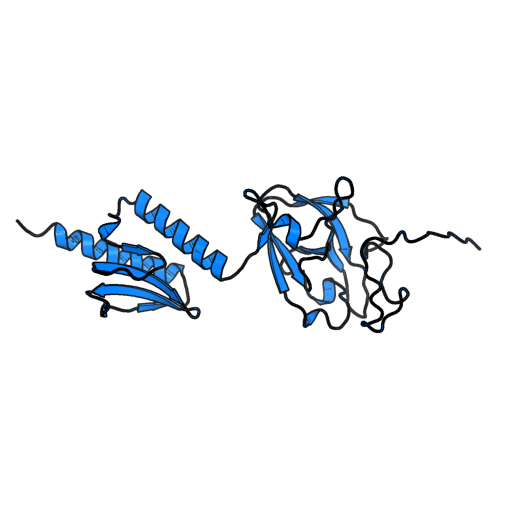LU A 1 102 ? 5.198 -13.161 -21.110 1.00 92.31 102 GLU A O 1
ATOM 812 N N . SER A 1 103 ? 3.163 -13.309 -20.167 1.00 94.50 103 SER A N 1
ATOM 813 C CA . SER A 1 103 ? 2.484 -12.535 -21.210 1.00 94.50 103 SER A CA 1
ATOM 814 C C . SER A 1 103 ? 2.951 -11.086 -21.313 1.00 94.50 103 SER A C 1
ATOM 816 O O . SER A 1 103 ? 2.866 -10.521 -22.398 1.00 94.50 103 SER A O 1
ATOM 818 N N . GLY A 1 104 ? 3.414 -10.469 -20.219 1.00 96.06 104 GLY A N 1
ATOM 819 C CA . GLY A 1 104 ? 3.574 -9.013 -20.173 1.00 96.06 104 GLY A CA 1
ATOM 820 C C . GLY A 1 104 ? 2.242 -8.295 -20.443 1.00 96.06 104 GLY A C 1
ATOM 821 O O . GLY A 1 104 ? 1.170 -8.865 -20.229 1.00 96.06 104 GLY A O 1
ATOM 822 N N . GLY A 1 105 ? 2.304 -7.054 -20.925 1.00 94.81 105 GLY A N 1
ATOM 823 C CA . GLY A 1 105 ? 1.128 -6.256 -21.298 1.00 94.81 105 GLY A CA 1
ATOM 824 C C . GLY A 1 105 ? 0.491 -5.466 -20.149 1.00 94.81 105 GLY A C 1
ATOM 825 O O . GLY A 1 105 ? -0.364 -4.615 -20.381 1.00 94.81 105 GLY A O 1
ATOM 826 N N . GLY A 1 106 ? 0.923 -5.689 -18.904 1.00 96.06 106 GLY A N 1
ATOM 827 C CA . GLY A 1 106 ? 0.534 -4.852 -17.772 1.00 96.06 106 GLY A CA 1
ATOM 828 C C . GLY A 1 106 ? 1.218 -3.485 -17.808 1.00 96.06 106 GLY A C 1
ATOM 829 O O . GLY A 1 106 ? 2.186 -3.272 -18.534 1.00 96.06 106 GLY A O 1
ATOM 830 N N . ILE A 1 107 ? 0.764 -2.550 -16.974 1.00 97.12 107 ILE A N 1
ATOM 831 C CA . ILE A 1 107 ? 1.465 -1.275 -16.777 1.00 97.12 107 ILE A CA 1
ATOM 832 C C . ILE A 1 107 ? 2.485 -1.422 -15.648 1.00 97.12 107 ILE A C 1
ATOM 834 O O . ILE A 1 107 ? 2.157 -1.877 -14.550 1.00 97.12 107 ILE A O 1
ATOM 838 N N . GLN A 1 108 ? 3.716 -0.976 -15.891 1.00 97.50 108 GLN A N 1
ATOM 839 C CA . GLN A 1 108 ? 4.703 -0.768 -14.837 1.00 97.50 108 GLN A CA 1
ATOM 840 C C . GLN A 1 108 ? 4.943 0.714 -14.575 1.00 97.50 108 GLN A C 1
ATOM 842 O O . GLN A 1 108 ? 4.909 1.548 -15.479 1.00 97.50 108 GLN A O 1
ATOM 847 N N . TYR A 1 109 ? 5.235 1.016 -13.317 1.00 98.31 109 TYR A N 1
ATOM 848 C CA . TYR A 1 109 ? 5.675 2.311 -12.835 1.00 98.31 109 TYR A CA 1
ATOM 849 C C . TYR A 1 109 ? 7.104 2.203 -12.330 1.00 98.31 109 TYR A C 1
ATOM 851 O O . TYR A 1 109 ? 7.390 1.465 -11.386 1.00 98.31 109 TYR A O 1
ATOM 859 N N . ARG A 1 110 ? 8.002 2.985 -12.914 1.00 97.25 110 ARG A N 1
ATOM 860 C CA . ARG A 1 110 ? 9.387 3.096 -12.483 1.00 97.25 110 ARG A CA 1
ATOM 861 C C . ARG A 1 110 ? 9.607 4.409 -11.742 1.00 97.25 110 ARG A C 1
ATOM 863 O O . ARG A 1 110 ? 9.350 5.504 -12.246 1.00 97.25 110 ARG A O 1
ATOM 870 N N . LEU A 1 111 ? 10.119 4.293 -10.525 1.00 96.69 111 LEU A N 1
ATOM 871 C CA . LEU A 1 111 ? 10.573 5.412 -9.713 1.00 96.69 111 LEU A CA 1
ATOM 872 C C . LEU A 1 111 ? 11.933 5.874 -10.230 1.00 96.69 111 LEU A C 1
ATOM 874 O O . LEU A 1 111 ? 12.958 5.254 -9.947 1.00 96.69 111 LEU A O 1
ATOM 878 N N . ASP A 1 112 ? 11.933 6.954 -11.007 1.00 92.25 112 ASP A N 1
ATOM 879 C CA . ASP A 1 112 ? 13.176 7.534 -11.512 1.00 92.25 112 ASP A CA 1
ATOM 880 C C . ASP A 1 112 ? 13.975 8.205 -10.390 1.00 92.25 112 ASP A C 1
ATOM 882 O O . ASP A 1 112 ? 13.391 8.687 -9.411 1.00 92.25 112 ASP A O 1
ATOM 886 N N . SER A 1 113 ? 15.297 8.250 -10.521 1.00 89.88 113 SER A N 1
ATOM 887 C CA . SER A 1 113 ? 16.144 8.984 -9.575 1.00 89.88 113 SER A CA 1
ATOM 888 C C . SER A 1 113 ? 15.943 10.491 -9.740 1.00 89.88 113 SER A C 1
ATOM 890 O O . SER A 1 113 ? 15.814 10.974 -10.861 1.00 89.88 113 SER A O 1
ATOM 892 N N . ILE A 1 114 ? 15.953 11.240 -8.637 1.00 88.12 114 ILE A N 1
ATOM 893 C CA . ILE A 1 114 ? 15.911 12.712 -8.650 1.00 88.12 114 ILE A CA 1
ATOM 894 C C . ILE A 1 114 ? 17.244 13.207 -8.102 1.00 88.12 114 ILE A C 1
ATOM 896 O O . ILE A 1 114 ? 17.661 12.750 -7.042 1.00 88.12 114 ILE A O 1
ATOM 900 N N . ASP A 1 115 ? 17.940 14.069 -8.845 1.00 89.44 115 ASP A N 1
ATOM 901 C CA . ASP A 1 115 ? 19.249 14.628 -8.465 1.00 89.44 115 ASP A CA 1
ATOM 902 C C . ASP A 1 115 ? 20.286 13.565 -8.059 1.00 89.44 115 ASP A C 1
ATOM 904 O O . ASP A 1 115 ? 21.067 13.721 -7.124 1.00 89.44 115 ASP A O 1
ATOM 908 N N . GLY A 1 116 ? 20.269 12.422 -8.753 1.00 85.75 116 GLY A N 1
ATOM 909 C CA . GLY A 1 116 ? 21.145 11.281 -8.462 1.00 85.75 116 GLY A CA 1
ATOM 910 C C . GLY A 1 116 ? 20.719 10.435 -7.256 1.00 85.75 116 GLY A C 1
ATOM 911 O O . GLY A 1 116 ? 21.320 9.389 -7.003 1.00 85.75 116 GLY A O 1
ATOM 912 N N . VAL A 1 117 ? 19.656 10.818 -6.547 1.00 86.50 117 VAL A N 1
ATOM 913 C CA . VAL A 1 117 ? 19.098 10.063 -5.423 1.00 86.50 117 VAL A CA 1
ATOM 914 C C . VAL A 1 117 ? 18.108 9.024 -5.939 1.00 86.50 117 VAL A C 1
ATOM 916 O O . VAL A 1 117 ? 17.061 9.344 -6.508 1.00 86.50 117 VAL A O 1
ATOM 919 N N . ARG A 1 118 ? 18.433 7.748 -5.715 1.00 89.81 118 ARG A N 1
ATOM 920 C CA . ARG A 1 118 ? 17.569 6.620 -6.076 1.00 89.81 118 ARG A CA 1
ATOM 921 C C . ARG A 1 118 ? 16.305 6.623 -5.223 1.00 89.81 118 ARG A C 1
ATOM 923 O O . ARG A 1 118 ? 16.382 6.607 -3.997 1.00 89.81 118 ARG A O 1
ATOM 930 N N . ARG A 1 119 ? 15.146 6.553 -5.877 1.00 95.31 119 ARG A N 1
ATOM 931 C CA . ARG A 1 119 ? 13.849 6.394 -5.213 1.00 95.31 119 ARG A CA 1
ATOM 932 C C . ARG A 1 119 ? 13.418 4.926 -5.208 1.00 95.31 119 ARG A C 1
ATOM 934 O O . ARG A 1 119 ? 13.670 4.176 -6.147 1.00 95.31 119 ARG A O 1
ATOM 941 N N . SER A 1 120 ? 12.785 4.513 -4.119 1.00 97.44 120 SER A N 1
ATOM 942 C CA . SER A 1 120 ? 12.202 3.183 -3.915 1.00 97.44 120 SER A CA 1
ATOM 943 C C . SER A 1 120 ? 11.043 3.284 -2.922 1.00 97.44 120 SER A C 1
ATOM 945 O O . SER A 1 120 ? 10.982 4.272 -2.184 1.00 97.44 120 SER A O 1
ATOM 947 N N . PRO A 1 121 ? 10.154 2.285 -2.821 1.00 97.06 121 PRO A N 1
ATOM 948 C CA . PRO A 1 121 ? 9.159 2.268 -1.757 1.00 97.06 121 PRO A CA 1
ATOM 949 C C . PRO A 1 121 ? 9.774 2.448 -0.369 1.00 97.06 121 PRO A C 1
ATOM 951 O O . PRO A 1 121 ? 9.301 3.281 0.393 1.00 97.06 121 PRO A O 1
ATOM 954 N N . ALA A 1 122 ? 10.898 1.782 -0.084 1.00 95.56 122 ALA A N 1
ATOM 955 C CA . ALA A 1 122 ? 11.593 1.898 1.197 1.00 95.56 122 ALA A CA 1
ATOM 956 C C . ALA A 1 122 ? 12.010 3.333 1.551 1.00 95.56 122 ALA A C 1
ATOM 958 O O . ALA A 1 122 ? 12.024 3.672 2.729 1.00 95.56 122 ALA A O 1
ATOM 959 N N . THR A 1 123 ? 12.374 4.162 0.568 1.00 96.62 123 THR A N 1
ATOM 960 C CA . THR A 1 123 ? 12.737 5.572 0.798 1.00 96.62 123 THR A CA 1
ATOM 961 C C . THR A 1 123 ? 11.509 6.478 0.799 1.00 96.62 123 THR A C 1
ATOM 963 O O . THR A 1 123 ? 11.467 7.451 1.538 1.00 96.62 123 THR A O 1
ATOM 966 N N . LEU A 1 124 ? 10.504 6.170 -0.025 1.00 96.94 124 LEU A N 1
ATOM 967 C CA . LEU A 1 124 ? 9.306 6.998 -0.190 1.00 96.94 124 LEU A CA 1
ATOM 968 C C . LEU A 1 124 ? 8.265 6.814 0.918 1.00 96.94 124 LEU A C 1
ATOM 970 O O . LEU A 1 124 ? 7.334 7.613 0.991 1.00 96.94 124 LEU A O 1
ATOM 974 N N . THR A 1 125 ? 8.430 5.805 1.774 1.00 96.38 125 THR A N 1
ATOM 975 C CA . THR A 1 125 ? 7.636 5.608 2.996 1.00 96.38 125 THR A CA 1
ATOM 976 C C . THR A 1 125 ? 8.242 6.253 4.245 1.00 96.38 125 THR A C 1
ATOM 978 O O . THR A 1 125 ? 7.702 6.065 5.330 1.00 96.38 125 THR A O 1
ATOM 981 N N . GLN A 1 126 ? 9.380 6.943 4.133 1.00 93.50 126 GLN A N 1
ATOM 982 C CA . GLN A 1 126 ? 10.067 7.567 5.272 1.00 93.50 126 GLN A CA 1
ATOM 983 C C . GLN A 1 126 ? 9.716 9.053 5.415 1.00 93.50 126 GLN A C 1
ATOM 985 O O . GLN A 1 126 ? 9.337 9.703 4.441 1.00 93.50 126 GLN A O 1
ATOM 990 N N . GLY A 1 127 ? 9.930 9.586 6.622 1.00 90.38 127 GLY A N 1
ATOM 991 C CA . GLY A 1 127 ? 9.686 10.986 6.979 1.00 90.38 127 GLY A CA 1
ATOM 992 C C . GLY A 1 127 ? 8.281 11.241 7.531 1.00 90.38 127 GLY A C 1
ATOM 993 O O . GLY A 1 127 ? 7.426 10.357 7.504 1.00 90.38 127 GLY A O 1
ATOM 994 N N . ASP A 1 128 ? 8.060 12.460 8.029 1.00 86.75 128 ASP A N 1
ATOM 995 C CA . ASP A 1 128 ? 6.791 12.868 8.658 1.00 86.75 128 ASP A CA 1
ATOM 996 C C . ASP A 1 128 ? 5.654 13.071 7.642 1.00 86.75 128 ASP A C 1
ATOM 998 O O . ASP A 1 128 ? 4.481 12.919 7.973 1.00 86.75 128 ASP A O 1
ATOM 1002 N N . ASP A 1 129 ? 6.004 13.371 6.388 1.00 90.56 129 ASP A N 1
ATOM 1003 C CA . ASP A 1 129 ? 5.079 13.512 5.260 1.00 90.56 129 ASP A CA 1
ATOM 1004 C C . ASP A 1 129 ? 5.581 12.669 4.067 1.00 90.56 129 ASP A C 1
ATOM 1006 O O . ASP A 1 129 ? 6.253 13.187 3.164 1.00 90.56 129 ASP A O 1
ATOM 1010 N N . PRO A 1 130 ? 5.360 11.341 4.074 1.00 96.38 130 PRO A N 1
ATOM 1011 C CA . PRO A 1 130 ? 5.893 10.437 3.057 1.00 96.38 130 PRO A CA 1
ATOM 1012 C C . PRO A 1 130 ? 5.095 10.496 1.744 1.00 96.38 130 PRO A C 1
ATOM 1014 O O . PRO A 1 130 ? 3.920 10.848 1.713 1.00 96.38 130 PRO A O 1
ATOM 1017 N N . PHE A 1 131 ? 5.715 10.115 0.621 1.00 97.31 131 PHE A N 1
ATOM 1018 C CA . PHE A 1 131 ? 5.016 10.001 -0.673 1.00 97.31 131 PHE A CA 1
ATOM 1019 C C . PHE A 1 131 ? 4.139 8.750 -0.756 1.00 97.31 131 PHE A C 1
ATOM 1021 O O . PHE A 1 131 ? 3.103 8.759 -1.423 1.00 97.31 131 PHE A O 1
ATOM 1028 N N . LEU A 1 132 ? 4.570 7.676 -0.096 1.00 96.75 132 LEU A N 1
ATOM 1029 C CA . LEU A 1 132 ? 3.881 6.396 -0.057 1.00 96.75 132 LEU A CA 1
ATOM 1030 C C . LEU A 1 132 ? 3.592 6.011 1.387 1.00 96.75 132 LEU A C 1
ATOM 1032 O O . LEU A 1 132 ? 4.434 6.165 2.267 1.00 96.75 132 LEU A O 1
ATOM 1036 N N . LYS A 1 133 ? 2.432 5.410 1.618 1.00 94.56 133 LYS A N 1
ATOM 1037 C CA . LYS A 1 133 ? 2.115 4.724 2.867 1.00 94.56 133 LYS A CA 1
ATOM 1038 C C . LYS A 1 133 ? 1.948 3.246 2.564 1.00 94.56 133 LYS A C 1
ATOM 1040 O O . LYS A 1 133 ? 1.155 2.882 1.701 1.00 94.56 133 LYS A O 1
ATOM 1045 N N . ARG A 1 134 ? 2.700 2.377 3.247 1.00 92.12 134 ARG A N 1
ATOM 1046 C CA . ARG A 1 134 ? 2.510 0.926 3.103 1.00 92.12 134 ARG A CA 1
ATOM 1047 C C . ARG A 1 134 ? 1.083 0.581 3.517 1.00 92.12 134 ARG A C 1
ATOM 1049 O O . ARG A 1 134 ? 0.641 0.989 4.584 1.00 92.12 134 ARG A O 1
ATOM 1056 N N . TYR A 1 135 ? 0.371 -0.178 2.705 1.00 83.75 135 TYR A N 1
ATOM 1057 C CA . TYR A 1 135 ? -0.921 -0.730 3.071 1.00 83.75 135 TYR A CA 1
ATOM 1058 C C . TYR A 1 135 ? -0.689 -2.063 3.794 1.00 83.75 135 TYR A C 1
ATOM 1060 O O . TYR A 1 135 ? -0.092 -2.990 3.247 1.00 83.75 135 TYR A O 1
ATOM 1068 N N . THR A 1 136 ? -1.102 -2.132 5.057 1.00 77.62 136 THR A N 1
ATOM 1069 C CA . THR A 1 136 ? -1.088 -3.350 5.879 1.00 77.62 136 THR A CA 1
ATOM 1070 C C . THR A 1 136 ? -2.468 -3.539 6.502 1.00 77.62 136 THR A C 1
ATOM 1072 O O . THR A 1 136 ? -3.231 -2.578 6.648 1.00 77.62 136 THR A O 1
ATOM 1075 N N . VAL A 1 137 ? -2.797 -4.772 6.890 1.00 67.94 137 VAL A N 1
ATOM 1076 C CA . VAL A 1 137 ? -4.030 -5.056 7.645 1.00 67.94 137 VAL A CA 1
ATOM 1077 C C . VAL A 1 137 ? -4.073 -4.211 8.923 1.00 67.94 137 VAL A C 1
ATOM 1079 O O . VAL A 1 137 ? -5.082 -3.566 9.196 1.00 67.94 137 VAL A O 1
ATOM 1082 N N . GLU A 1 138 ? -2.947 -4.106 9.631 1.00 71.31 138 GLU A N 1
ATOM 1083 C CA . GLU A 1 138 ? -2.785 -3.227 10.796 1.00 71.31 138 GLU A CA 1
ATOM 1084 C C . GLU A 1 138 ? -3.128 -1.766 10.469 1.00 71.31 138 GLU A C 1
ATOM 1086 O O . GLU A 1 138 ? -3.888 -1.135 11.196 1.00 71.31 138 GLU A O 1
ATOM 1091 N N . ASN A 1 139 ? -2.674 -1.237 9.327 1.00 69.81 139 ASN A N 1
ATOM 1092 C CA . ASN A 1 139 ? -2.984 0.136 8.925 1.00 69.81 139 ASN A CA 1
ATOM 1093 C C . ASN A 1 139 ? -4.472 0.348 8.630 1.00 69.81 139 ASN A C 1
ATOM 1095 O O . ASN A 1 139 ? -4.990 1.437 8.898 1.00 69.81 139 ASN A O 1
ATOM 1099 N N . THR A 1 140 ? -5.172 -0.668 8.121 1.00 77.44 140 THR A N 1
ATOM 1100 C CA . THR A 1 140 ? -6.631 -0.614 7.932 1.00 77.44 140 THR A CA 1
ATOM 1101 C C . THR A 1 140 ? -7.343 -0.585 9.277 1.00 77.44 140 THR A C 1
ATOM 1103 O O . THR A 1 140 ? -8.190 0.275 9.504 1.00 77.44 140 THR A O 1
ATOM 1106 N N . VAL A 1 141 ? -6.940 -1.455 10.203 1.00 83.12 141 VAL A N 1
ATOM 1107 C CA . VAL A 1 141 ? -7.454 -1.509 11.578 1.00 83.12 141 VAL A CA 1
ATOM 1108 C C . VAL A 1 141 ? -7.242 -0.172 12.286 1.00 83.12 141 VAL A C 1
ATOM 1110 O O . VAL A 1 141 ? -8.200 0.411 12.786 1.00 83.12 141 VAL A O 1
ATOM 1113 N N . THR A 1 142 ? -6.027 0.381 12.256 1.00 81.56 142 THR A N 1
ATOM 1114 C CA . THR A 1 142 ? -5.718 1.687 12.857 1.00 81.56 142 THR A CA 1
ATOM 1115 C C . THR A 1 142 ? -6.507 2.820 12.203 1.00 81.56 142 THR A C 1
ATOM 1117 O O . THR A 1 142 ? -7.047 3.672 12.904 1.00 81.56 142 THR A O 1
ATOM 1120 N N . THR A 1 143 ? -6.629 2.835 10.871 1.00 84.38 143 THR A N 1
ATOM 1121 C CA . THR A 1 143 ? -7.449 3.833 10.160 1.00 84.38 143 THR A CA 1
ATOM 1122 C C . THR A 1 143 ? -8.913 3.763 10.586 1.00 84.38 143 THR A C 1
ATOM 1124 O O . THR A 1 143 ? -9.515 4.795 10.880 1.00 84.38 143 THR A O 1
ATOM 1127 N N . ASN A 1 144 ? -9.469 2.557 10.658 1.00 89.44 144 ASN A N 1
ATOM 1128 C CA . ASN A 1 144 ? -10.846 2.297 11.064 1.00 89.44 144 ASN A CA 1
ATOM 1129 C C . ASN A 1 144 ? -11.109 2.741 12.509 1.00 89.44 144 ASN A C 1
ATOM 1131 O O . ASN A 1 144 ? -12.059 3.483 12.764 1.00 89.44 144 ASN A O 1
ATOM 1135 N N . LEU A 1 145 ? -10.220 2.369 13.431 1.00 91.19 145 LEU A N 1
ATOM 1136 C CA . LEU A 1 145 ? -10.261 2.778 14.835 1.00 91.19 145 LEU A CA 1
ATOM 1137 C C . LEU A 1 145 ? -10.154 4.308 14.986 1.00 91.19 145 LEU A C 1
ATOM 1139 O O . LEU A 1 145 ? -10.946 4.911 15.704 1.00 91.19 145 LEU A O 1
ATOM 1143 N N . ASN A 1 146 ? -9.240 4.964 14.265 1.00 89.44 146 ASN A N 1
ATOM 1144 C CA . ASN A 1 146 ? -9.078 6.423 14.315 1.00 89.44 146 ASN A CA 1
ATOM 1145 C C . ASN A 1 146 ? -10.294 7.174 13.758 1.00 89.44 146 ASN A C 1
ATOM 1147 O O . ASN A 1 146 ? -10.688 8.201 14.309 1.00 89.44 146 ASN A O 1
ATOM 1151 N N . ARG A 1 147 ? -10.894 6.680 12.667 1.00 90.12 147 ARG A N 1
ATOM 1152 C CA . ARG A 1 147 ? -12.140 7.239 12.120 1.00 90.12 147 ARG A CA 1
ATOM 1153 C C . ARG A 1 147 ? -13.284 7.090 13.118 1.00 90.12 147 ARG A C 1
ATOM 1155 O O . ARG A 1 147 ? -13.948 8.074 13.405 1.00 90.12 147 ARG A O 1
ATOM 1162 N N . LEU A 1 148 ? -13.444 5.908 13.716 1.00 93.81 148 LEU A N 1
ATOM 1163 C CA . LEU A 1 148 ? -14.436 5.685 14.768 1.00 93.81 148 LEU A CA 1
ATOM 1164 C C . LEU A 1 148 ? -14.231 6.627 15.961 1.00 93.81 148 LEU A C 1
ATOM 1166 O O . LEU A 1 148 ? -15.194 7.215 16.437 1.00 93.81 148 LEU A O 1
ATOM 1170 N N . ALA A 1 149 ? -12.992 6.818 16.420 1.00 92.44 149 ALA A N 1
ATOM 1171 C CA . ALA A 1 149 ? -12.700 7.742 17.513 1.00 92.44 149 ALA A CA 1
ATOM 1172 C C . ALA A 1 149 ? -13.130 9.185 17.188 1.00 92.44 149 ALA A C 1
ATOM 1174 O O . ALA A 1 149 ? -13.737 9.834 18.037 1.00 92.44 149 ALA A O 1
ATOM 1175 N N . LYS A 1 150 ? -12.877 9.660 15.960 1.00 90.75 150 LYS A N 1
ATOM 1176 C CA . LYS A 1 150 ? -13.334 10.981 15.493 1.00 90.75 150 LYS A CA 1
ATOM 1177 C C . LYS A 1 150 ? -14.857 11.070 15.393 1.00 90.75 150 LYS A C 1
ATOM 1179 O O . LYS A 1 150 ? -15.426 12.079 15.797 1.00 90.75 150 LYS A O 1
ATOM 1184 N N . ASP A 1 151 ? -15.511 10.023 14.890 1.00 90.94 151 ASP A N 1
ATOM 1185 C CA . ASP A 1 151 ? -16.974 9.968 14.796 1.00 90.94 151 ASP A CA 1
ATOM 1186 C C . ASP A 1 151 ? -17.616 10.072 16.191 1.00 90.94 151 ASP A C 1
ATOM 1188 O O . ASP A 1 151 ? -18.567 10.823 16.375 1.00 90.94 151 ASP A O 1
ATOM 1192 N N . LEU A 1 152 ? -17.077 9.369 17.195 1.00 92.25 152 LEU A N 1
ATOM 1193 C CA . LEU A 1 152 ? -17.565 9.424 18.581 1.00 92.25 152 LEU A CA 1
ATOM 1194 C C . LEU A 1 152 ? -17.410 10.818 19.201 1.00 92.25 152 LEU A C 1
ATOM 1196 O O . LEU A 1 152 ? -18.321 11.284 19.885 1.00 92.25 152 LEU A O 1
ATOM 1200 N N . GLU A 1 153 ? -16.280 11.484 18.948 1.00 91.25 153 GLU A N 1
ATOM 1201 C CA . GLU A 1 153 ? -16.050 12.867 19.381 1.00 91.25 153 GLU A CA 1
ATOM 1202 C C . GLU A 1 153 ? -17.050 13.827 18.725 1.00 91.25 153 GLU A C 1
ATOM 1204 O O . GLU A 1 153 ? -17.646 14.654 19.414 1.00 91.25 153 GLU A O 1
ATOM 1209 N N . PHE A 1 154 ? -17.289 13.681 17.419 1.00 87.50 154 PHE A N 1
ATOM 1210 C CA . PHE A 1 154 ? -18.277 14.474 16.684 1.00 87.50 154 PHE A CA 1
ATOM 1211 C C . PHE A 1 154 ? -19.711 14.242 17.186 1.00 87.50 154 PHE A C 1
ATOM 1213 O O . PHE A 1 154 ? -20.494 15.184 17.278 1.00 87.50 154 PHE A O 1
ATOM 1220 N N . LEU A 1 155 ? -20.044 13.004 17.560 1.00 88.12 155 LEU A N 1
ATOM 1221 C CA . LEU A 1 155 ? -21.337 12.633 18.145 1.00 88.12 155 LEU A CA 1
ATOM 1222 C C . LEU A 1 155 ? -21.486 13.053 19.619 1.00 88.12 155 LEU A C 1
ATOM 1224 O O . LEU A 1 155 ? -22.552 12.852 20.198 1.00 88.12 155 LEU A O 1
ATOM 1228 N N . GLY A 1 156 ? -20.447 13.623 20.239 1.00 89.12 156 GLY A N 1
ATOM 1229 C CA . GLY A 1 156 ? -20.490 14.078 21.629 1.00 89.12 156 GLY A CA 1
ATOM 1230 C C . GLY A 1 156 ? -20.516 12.946 22.659 1.00 89.12 156 GLY A C 1
ATOM 1231 O O . GLY A 1 156 ? -20.938 13.161 23.795 1.00 89.12 156 GLY A O 1
ATOM 1232 N N . VAL A 1 157 ? -20.072 11.741 22.289 1.00 89.56 157 VAL A N 1
ATOM 1233 C CA . VAL A 1 157 ? -20.003 10.609 23.219 1.00 89.56 157 VAL A CA 1
ATOM 1234 C C . VAL A 1 157 ? -18.891 10.863 24.249 1.00 89.56 157 VAL A C 1
ATOM 1236 O O . VAL A 1 157 ? -17.739 11.084 23.860 1.00 89.56 157 VAL A O 1
ATOM 1239 N N . PRO A 1 158 ? -19.169 10.790 25.566 1.00 90.50 158 PRO A N 1
ATOM 1240 C CA . PRO A 1 158 ? -18.141 10.985 26.583 1.00 90.50 158 PRO A CA 1
ATOM 1241 C C . PRO A 1 158 ? -17.010 9.953 26.472 1.00 90.50 158 PRO A C 1
ATOM 1243 O O . PRO A 1 158 ? -17.254 8.745 26.458 1.00 90.50 158 PRO A O 1
ATOM 1246 N N . LYS A 1 159 ? -15.749 10.412 26.483 1.00 89.62 159 LYS A N 1
ATOM 1247 C CA . LYS A 1 159 ? -14.554 9.537 26.440 1.00 89.62 159 LYS A CA 1
ATOM 1248 C C . LYS A 1 159 ? -14.465 8.544 27.605 1.00 89.62 159 LYS A C 1
ATOM 1250 O O . LYS A 1 159 ? -13.712 7.576 27.518 1.00 89.62 159 LYS A O 1
ATOM 1255 N N . SER A 1 160 ? -15.190 8.789 28.696 1.00 90.31 160 SER A N 1
ATOM 1256 C CA . SER A 1 160 ? -15.317 7.868 29.829 1.00 90.31 160 SER A CA 1
ATOM 1257 C C . SER A 1 160 ? -16.072 6.593 29.474 1.00 90.31 160 SER A C 1
ATOM 1259 O O . SER A 1 160 ? -15.807 5.567 30.080 1.00 90.31 160 SER A O 1
ATOM 1261 N N . ASN A 1 161 ? -16.967 6.628 28.486 1.00 89.50 161 ASN A N 1
ATOM 1262 C CA . ASN A 1 161 ? -17.894 5.526 28.227 1.00 89.50 161 ASN A CA 1
ATOM 1263 C C . ASN A 1 161 ? -17.295 4.451 27.316 1.00 89.50 161 ASN A C 1
ATOM 1265 O O . ASN A 1 161 ? -17.844 3.356 27.211 1.00 89.50 161 ASN A O 1
ATOM 1269 N N . TYR A 1 162 ? -16.185 4.755 26.637 1.00 94.00 162 TYR A N 1
ATOM 1270 C CA . TYR A 1 162 ? -15.668 3.888 25.593 1.00 94.00 162 TYR A CA 1
ATOM 1271 C C . TYR A 1 162 ? -14.140 3.787 25.544 1.00 94.00 162 TYR A C 1
ATOM 1273 O O . TYR A 1 162 ? -13.389 4.639 26.033 1.00 94.00 162 TYR A O 1
ATOM 1281 N N . SER A 1 163 ? -13.674 2.723 24.897 1.00 94.44 163 SER A N 1
ATOM 1282 C CA . SER A 1 163 ? -12.279 2.496 24.552 1.00 94.44 163 SER A CA 1
ATOM 1283 C C . SER A 1 163 ? -12.167 1.901 23.151 1.00 94.44 163 SER A C 1
ATOM 1285 O O . SER A 1 163 ? -12.834 0.929 22.814 1.00 94.44 163 SER A O 1
ATOM 1287 N N . VAL A 1 164 ? -11.315 2.491 22.317 1.00 94.25 164 VAL A N 1
ATOM 1288 C CA . VAL A 1 164 ? -11.118 2.100 20.916 1.00 94.25 164 VAL A CA 1
ATOM 1289 C C . VAL A 1 164 ? -9.685 1.595 20.760 1.00 94.25 164 VAL A C 1
ATOM 1291 O O . VAL A 1 164 ? -8.736 2.307 21.085 1.00 94.25 164 VAL A O 1
ATOM 1294 N N . GLY A 1 165 ? -9.525 0.353 20.306 1.00 90.44 165 GLY A N 1
ATOM 1295 C CA . GLY A 1 165 ? -8.236 -0.287 20.025 1.00 90.44 165 GLY A CA 1
ATOM 1296 C C . GLY A 1 165 ? -7.495 -0.847 21.241 1.00 90.44 165 GLY A C 1
ATOM 1297 O O . GLY A 1 165 ? -6.429 -1.432 21.083 1.00 90.44 165 GLY A O 1
ATOM 1298 N N . LYS A 1 166 ? -8.034 -0.686 22.452 1.00 91.19 166 LYS A N 1
ATOM 1299 C CA . LYS A 1 166 ? -7.448 -1.229 23.685 1.00 91.19 166 LYS A CA 1
ATOM 1300 C C . LYS A 1 166 ? -8.510 -1.538 24.730 1.00 91.19 166 LYS A C 1
ATOM 1302 O O . LYS A 1 166 ? -9.537 -0.862 24.785 1.00 91.19 166 LYS A O 1
ATOM 1307 N N . ASN A 1 167 ? -8.220 -2.498 25.601 1.00 88.62 167 ASN A N 1
ATOM 1308 C CA . ASN A 1 167 ? -9.037 -2.769 26.777 1.00 88.62 167 ASN A CA 1
ATOM 1309 C C . ASN A 1 167 ? -8.857 -1.656 27.824 1.00 88.62 167 ASN A C 1
ATOM 1311 O O . ASN A 1 167 ? -7.724 -1.295 28.149 1.00 88.62 167 ASN A O 1
ATOM 1315 N N . GLN A 1 168 ? -9.954 -1.131 28.364 1.00 89.12 168 GLN A N 1
ATOM 1316 C CA . GLN A 1 168 ? -9.956 -0.253 29.534 1.00 89.12 168 GLN A CA 1
ATOM 1317 C C . GLN A 1 168 ? -11.176 -0.566 30.393 1.00 89.12 168 GLN A C 1
ATOM 1319 O O . GLN A 1 168 ? -12.284 -0.607 29.869 1.00 89.12 168 GLN A O 1
ATOM 1324 N N . ASN A 1 169 ? -10.956 -0.746 31.695 1.00 88.94 169 ASN A N 1
ATOM 1325 C CA . ASN A 1 169 ? -12.023 -1.033 32.651 1.00 88.94 169 ASN A CA 1
ATOM 1326 C C . ASN A 1 169 ? -13.059 0.096 32.702 1.00 88.94 169 ASN A C 1
ATOM 1328 O O . ASN A 1 169 ? -12.717 1.268 32.545 1.00 88.94 169 ASN A O 1
ATOM 1332 N N . GLU A 1 170 ? -14.295 -0.298 32.994 1.00 88.44 170 GLU A N 1
ATOM 1333 C CA . GLU A 1 170 ? -15.498 0.529 33.121 1.00 88.44 170 GLU A CA 1
ATOM 1334 C C . GLU A 1 170 ? -15.912 1.210 31.812 1.00 88.44 170 GLU A C 1
ATOM 1336 O O . GLU A 1 170 ? -16.533 2.272 31.813 1.00 88.44 170 GLU A O 1
ATOM 1341 N N . ARG A 1 171 ? -15.567 0.596 30.672 1.00 92.50 171 ARG A N 1
ATOM 1342 C CA . ARG A 1 171 ? -15.857 1.128 29.335 1.00 92.50 171 ARG A CA 1
ATOM 1343 C C . ARG A 1 171 ? -16.293 0.041 28.371 1.00 92.50 171 ARG A C 1
ATOM 1345 O O . ARG A 1 171 ? -15.784 -1.081 28.415 1.00 92.50 171 ARG A O 1
ATOM 1352 N N . THR A 1 172 ? -17.129 0.417 27.410 1.00 93.56 172 THR A N 1
ATOM 1353 C CA . THR A 1 172 ? -17.353 -0.397 26.213 1.00 93.56 172 THR A CA 1
ATOM 1354 C C . THR A 1 172 ? -16.113 -0.335 25.327 1.00 93.56 172 THR A C 1
ATOM 1356 O O . THR A 1 172 ? -15.650 0.739 24.943 1.00 93.56 172 THR A O 1
ATOM 1359 N N . CYS A 1 173 ? -15.542 -1.489 25.018 1.00 95.12 173 CYS A N 1
ATOM 1360 C CA . CYS A 1 173 ? -14.314 -1.640 24.259 1.00 95.12 173 CYS A CA 1
ATOM 1361 C C . CYS A 1 173 ? -14.610 -2.191 22.863 1.00 95.12 173 CYS A C 1
ATOM 1363 O O . CYS A 1 173 ? -15.428 -3.092 22.713 1.00 95.12 173 CYS A O 1
ATOM 1365 N N . ILE A 1 174 ? -13.898 -1.687 21.854 1.00 96.75 174 ILE A N 1
ATOM 1366 C CA . ILE A 1 174 ? -13.740 -2.345 20.552 1.00 96.75 174 ILE A CA 1
ATOM 1367 C C . ILE A 1 174 ? -12.256 -2.574 20.298 1.00 96.75 174 ILE A C 1
ATOM 1369 O O . ILE A 1 174 ? -11.461 -1.632 20.325 1.00 96.75 174 ILE A O 1
ATOM 1373 N N . VAL A 1 175 ? -11.868 -3.823 20.064 1.00 94.38 175 VAL A N 1
ATOM 1374 C CA . VAL A 1 175 ? -10.474 -4.225 19.828 1.00 94.38 175 VAL A CA 1
ATOM 1375 C C . VAL A 1 175 ? -10.395 -5.154 18.625 1.00 94.38 175 VAL A C 1
ATOM 1377 O O . VAL A 1 175 ? -11.357 -5.853 18.320 1.00 94.38 175 VAL A O 1
ATOM 1380 N N . PHE A 1 176 ? -9.256 -5.155 17.939 1.00 90.19 176 PHE A N 1
ATOM 1381 C CA . PHE A 1 176 ? -8.973 -6.097 16.864 1.00 90.19 176 PHE A CA 1
ATOM 1382 C C . PHE A 1 176 ? -7.744 -6.909 17.231 1.00 90.19 176 PHE A C 1
ATOM 1384 O O . PHE A 1 176 ? -6.679 -6.336 17.458 1.00 90.19 176 PHE A O 1
ATOM 1391 N N . ASP A 1 177 ? -7.906 -8.221 17.286 1.00 84.50 177 ASP A N 1
ATOM 1392 C CA . ASP A 1 177 ? -6.829 -9.160 17.565 1.00 84.50 177 ASP A CA 1
ATOM 1393 C C . ASP A 1 177 ? -7.068 -10.454 16.787 1.00 84.50 177 ASP A C 1
ATOM 1395 O O . ASP A 1 177 ? -8.214 -10.856 16.592 1.00 84.50 177 ASP A O 1
ATOM 1399 N N . ASN A 1 178 ? -5.996 -11.093 16.313 1.00 83.88 178 ASN A N 1
ATOM 1400 C CA . ASN A 1 178 ? -6.060 -12.368 15.587 1.00 83.88 178 ASN A CA 1
ATOM 1401 C C . ASN A 1 178 ? -7.119 -12.408 14.462 1.00 83.88 178 ASN A C 1
ATOM 1403 O O . ASN A 1 178 ? -7.833 -13.393 14.293 1.00 83.88 178 ASN A O 1
ATOM 1407 N N . ALA A 1 179 ? -7.218 -11.323 13.687 1.00 80.31 179 ALA A N 1
ATOM 1408 C CA . ALA A 1 179 ? -8.199 -11.138 12.612 1.00 80.31 179 ALA A CA 1
ATOM 1409 C C . ALA A 1 179 ? -9.679 -11.055 13.052 1.00 80.31 179 ALA A C 1
ATOM 1411 O O . ALA A 1 179 ? -10.574 -11.115 12.207 1.00 80.31 179 ALA A O 1
ATOM 1412 N N . ILE A 1 180 ? -9.946 -10.869 14.346 1.00 86.25 180 ILE A N 1
ATOM 1413 C CA . ILE A 1 180 ? -11.288 -10.796 14.928 1.00 86.25 180 ILE A CA 1
ATOM 1414 C C . ILE A 1 180 ? -11.488 -9.443 15.615 1.00 86.25 180 ILE A C 1
ATOM 1416 O O . ILE A 1 180 ? -10.688 -9.009 16.446 1.00 86.25 180 ILE A O 1
ATOM 1420 N N . TRP A 1 181 ? -12.601 -8.785 15.300 1.00 93.62 181 TRP A N 1
ATOM 1421 C CA . TRP A 1 181 ? -13.096 -7.632 16.044 1.00 93.62 181 TRP A CA 1
ATOM 1422 C C . TRP A 1 181 ? -13.897 -8.108 17.247 1.00 93.62 181 TRP A C 1
ATOM 1424 O O . TRP A 1 181 ? -14.861 -8.846 17.081 1.00 93.62 181 TRP A O 1
ATOM 1434 N N . SER A 1 182 ? -13.527 -7.666 18.443 1.00 95.75 182 SER A N 1
ATOM 1435 C CA . SER A 1 182 ? -14.250 -7.953 19.682 1.00 95.75 182 SER A CA 1
ATOM 1436 C C . SER A 1 182 ? -14.857 -6.673 20.244 1.00 95.75 182 SER A C 1
ATOM 1438 O O . SER A 1 182 ? -14.156 -5.669 20.381 1.00 95.75 182 SER A O 1
ATOM 1440 N N . VAL A 1 183 ? -16.147 -6.721 20.570 1.00 96.62 183 VAL A N 1
ATOM 1441 C CA . VAL A 1 183 ? -16.908 -5.651 21.225 1.00 96.62 183 VAL A CA 1
ATOM 1442 C C . VAL A 1 183 ? -17.445 -6.187 22.544 1.00 96.62 183 VAL A C 1
ATOM 1444 O O . VAL A 1 183 ? -18.055 -7.252 22.552 1.00 96.62 183 VAL A O 1
ATOM 1447 N N . TYR A 1 184 ? -17.184 -5.494 23.647 1.00 95.06 184 TYR A N 1
ATOM 1448 C CA . TYR A 1 184 ? -17.577 -5.935 24.990 1.00 95.06 184 TYR A CA 1
ATOM 1449 C C . TYR A 1 184 ? -17.564 -4.767 25.979 1.00 95.06 184 TYR A C 1
ATOM 1451 O O . TYR A 1 184 ? -16.863 -3.778 25.757 1.00 95.06 184 TYR A O 1
ATOM 1459 N N . TYR A 1 185 ? -18.262 -4.892 27.105 1.00 94.12 185 TYR A N 1
ATOM 1460 C CA . TYR A 1 185 ? -18.073 -4.005 28.253 1.00 94.12 185 TYR A CA 1
ATOM 1461 C C . TYR A 1 185 ? -17.000 -4.575 29.183 1.00 94.12 185 TYR A C 1
ATOM 1463 O O . TYR A 1 185 ? -17.020 -5.752 29.529 1.00 94.12 185 TYR A O 1
ATOM 1471 N N . SER A 1 186 ? -16.017 -3.763 29.567 1.00 91.81 186 SER A N 1
ATOM 1472 C CA . SER A 1 186 ? -14.936 -4.206 30.448 1.00 91.81 186 SER A CA 1
ATOM 1473 C C . SER A 1 186 ? -15.271 -3.878 31.899 1.00 91.81 186 SER A C 1
ATOM 1475 O O . SER A 1 186 ? -15.228 -2.713 32.279 1.00 91.81 186 SER A O 1
ATOM 1477 N N . GLU A 1 187 ? -15.569 -4.868 32.738 1.00 90.56 187 GLU A N 1
ATOM 1478 C CA . GLU A 1 187 ? -15.841 -4.663 34.166 1.00 90.56 187 GLU A CA 1
ATOM 1479 C C . GLU A 1 187 ? -14.747 -5.314 35.019 1.00 90.56 187 GLU A C 1
ATOM 1481 O O . GLU A 1 187 ? -14.657 -6.538 35.135 1.00 90.56 187 GLU A O 1
ATOM 1486 N N . ARG A 1 188 ? -13.888 -4.493 35.640 1.00 87.56 188 ARG A N 1
ATOM 1487 C CA . ARG A 1 188 ? -12.785 -4.961 36.509 1.00 87.56 188 ARG A CA 1
ATOM 1488 C C . ARG A 1 188 ? -11.909 -6.038 35.842 1.00 87.56 188 ARG A C 1
ATOM 1490 O O . ARG A 1 188 ? -11.478 -6.990 36.486 1.00 87.56 188 ARG A O 1
ATOM 1497 N N . GLY A 1 189 ? -11.649 -5.883 34.545 1.00 77.00 189 GLY A N 1
ATOM 1498 C CA . GLY A 1 189 ? -10.857 -6.812 33.738 1.00 77.00 189 GLY A CA 1
ATOM 1499 C C . GLY A 1 189 ? -11.637 -7.985 33.139 1.00 77.00 189 GLY A C 1
ATOM 1500 O O . GLY A 1 189 ? -11.056 -8.732 32.354 1.00 77.00 189 GLY A O 1
ATOM 1501 N N . ARG A 1 190 ? -12.929 -8.147 33.455 1.00 85.12 190 ARG A N 1
ATOM 1502 C CA . ARG A 1 190 ? -13.817 -9.119 32.799 1.00 85.12 190 ARG A CA 1
ATOM 1503 C C . ARG A 1 190 ? -14.430 -8.518 31.540 1.00 85.12 190 ARG A C 1
ATOM 1505 O O . ARG A 1 190 ? -14.744 -7.333 31.517 1.00 85.12 190 ARG A O 1
ATOM 1512 N N . MET A 1 191 ? -14.578 -9.338 30.502 1.00 91.00 191 MET A N 1
ATOM 1513 C CA . MET A 1 191 ? -15.242 -8.962 29.253 1.00 91.00 191 MET A CA 1
ATOM 1514 C C . MET A 1 191 ? -16.707 -9.402 29.322 1.00 91.00 191 MET A C 1
ATOM 1516 O O . MET A 1 191 ? -17.016 -10.561 29.056 1.00 91.00 191 MET A O 1
ATOM 1520 N N . GLU A 1 192 ? -17.587 -8.488 29.707 1.00 91.81 192 GLU A N 1
ATOM 1521 C CA . GLU A 1 192 ? -19.034 -8.701 29.740 1.00 91.81 192 GLU A CA 1
ATOM 1522 C C . GLU A 1 192 ? -19.632 -8.456 28.344 1.00 91.81 192 GLU A C 1
ATOM 1524 O O . GLU A 1 192 ? -19.159 -7.597 27.594 1.00 91.81 192 GLU A O 1
ATOM 1529 N N . ASP A 1 193 ? -20.658 -9.228 27.976 1.00 88.62 193 ASP A N 1
ATOM 1530 C CA . ASP A 1 193 ? -21.358 -9.133 26.682 1.00 88.62 193 ASP A CA 1
ATOM 1531 C C . ASP A 1 193 ? -20.444 -9.186 25.442 1.00 88.62 193 ASP A C 1
ATOM 1533 O O . ASP A 1 193 ? -20.671 -8.501 24.438 1.00 88.62 193 ASP A O 1
ATOM 1537 N N . LEU A 1 194 ? -19.405 -10.027 25.496 1.00 94.62 194 LEU A N 1
ATOM 1538 C CA . LEU A 1 194 ? -18.453 -10.205 24.402 1.00 94.62 194 LEU A CA 1
ATOM 1539 C C . LEU A 1 194 ? -19.124 -10.679 23.109 1.00 94.62 194 LEU A C 1
ATOM 1541 O O . LEU A 1 194 ? -19.714 -11.757 23.037 1.00 94.62 194 LEU A O 1
ATOM 1545 N N . ARG A 1 195 ? -18.938 -9.892 22.049 1.00 95.31 195 ARG A N 1
ATOM 1546 C CA . ARG A 1 195 ? -19.368 -10.189 20.681 1.00 95.31 195 ARG A CA 1
ATOM 1547 C C . ARG A 1 195 ? -18.192 -10.091 19.727 1.00 95.31 195 ARG A C 1
ATOM 1549 O O . ARG A 1 195 ? -17.380 -9.173 19.829 1.00 95.31 195 ARG A O 1
ATOM 1556 N N . GLN A 1 196 ? -18.113 -11.035 18.795 1.00 95.75 196 GLN A N 1
ATOM 1557 C CA . GLN A 1 196 ? -17.000 -11.168 17.861 1.00 95.75 196 GLN A CA 1
ATOM 1558 C C . GLN A 1 196 ? -17.468 -11.067 16.411 1.00 95.75 196 GLN A C 1
ATOM 1560 O O . GLN A 1 196 ? -18.511 -11.609 16.047 1.00 95.75 196 GLN A O 1
ATOM 1565 N N . PHE A 1 197 ? -16.680 -10.388 15.579 1.00 92.81 197 PHE A N 1
ATOM 1566 C CA . PHE A 1 197 ? -17.016 -10.096 14.189 1.00 92.81 197 PHE A CA 1
ATOM 1567 C C . PHE A 1 197 ? -15.783 -10.201 13.292 1.00 92.81 197 PHE A C 1
ATOM 1569 O O . PHE A 1 197 ? -14.682 -9.808 13.674 1.00 92.81 197 PHE A O 1
ATOM 1576 N N . SER A 1 198 ? -15.974 -10.667 12.060 1.00 87.94 198 SER A N 1
ATOM 1577 C CA . SER A 1 198 ? -14.940 -10.636 11.016 1.00 87.94 198 SER A CA 1
ATOM 1578 C C . SER A 1 198 ? -14.902 -9.307 10.251 1.00 87.94 198 SER A C 1
ATOM 1580 O O . SER A 1 198 ? -13.908 -9.003 9.598 1.00 87.94 198 SER A O 1
ATOM 1582 N N . ASP A 1 199 ? -15.970 -8.506 10.327 1.00 87.94 199 ASP A N 1
ATOM 1583 C CA . ASP A 1 199 ? -16.137 -7.253 9.586 1.00 87.94 199 ASP A CA 1
ATOM 1584 C C . ASP A 1 199 ? -16.201 -6.045 10.534 1.00 87.94 199 ASP A C 1
ATOM 1586 O O . ASP A 1 199 ? -16.988 -6.016 11.486 1.00 87.94 199 ASP A O 1
ATOM 1590 N N . PHE A 1 200 ? -15.382 -5.026 10.253 1.00 91.88 200 PHE A N 1
ATOM 1591 C CA . PHE A 1 200 ? -15.309 -3.814 11.072 1.00 91.88 200 PHE A CA 1
ATOM 1592 C C . PHE A 1 200 ? -16.611 -3.007 11.066 1.00 91.88 200 PHE A C 1
ATOM 1594 O O . PHE A 1 200 ? -16.974 -2.427 12.085 1.00 91.88 200 PHE A O 1
ATOM 1601 N N . SER A 1 201 ? -17.316 -2.942 9.939 1.00 89.94 201 SER A N 1
ATOM 1602 C CA . SER A 1 201 ? -18.553 -2.168 9.803 1.00 89.94 201 SER A CA 1
ATOM 1603 C C . SER A 1 201 ? -19.642 -2.734 10.709 1.00 89.94 201 SER A C 1
ATOM 1605 O O . SER A 1 201 ? -20.348 -1.973 11.368 1.00 89.94 201 SER A O 1
ATOM 1607 N N . ILE A 1 202 ? -19.729 -4.065 10.804 1.00 92.94 202 ILE A N 1
ATOM 1608 C CA . ILE A 1 202 ? -20.663 -4.744 11.711 1.00 92.94 202 ILE A CA 1
ATOM 1609 C C . ILE A 1 202 ? -20.244 -4.523 13.169 1.00 92.94 202 ILE A C 1
ATOM 1611 O O . ILE A 1 202 ? -21.068 -4.110 13.986 1.00 92.94 202 ILE A O 1
ATOM 1615 N N . ALA A 1 203 ? -18.957 -4.707 13.485 1.00 94.94 203 ALA A N 1
ATOM 1616 C CA . ALA A 1 203 ? -18.434 -4.452 14.828 1.00 94.94 203 ALA A CA 1
ATOM 1617 C C . ALA A 1 203 ? -18.677 -3.002 15.283 1.00 94.94 203 ALA A C 1
ATOM 1619 O O . ALA A 1 203 ? -19.057 -2.762 16.427 1.00 94.94 203 ALA A O 1
ATOM 1620 N N . LYS A 1 204 ? -18.509 -2.028 14.380 1.00 95.69 204 LYS A N 1
ATOM 1621 C CA . LYS A 1 204 ? -18.778 -0.606 14.629 1.00 95.69 204 LYS A CA 1
ATOM 1622 C C . LYS A 1 204 ? -20.239 -0.366 15.007 1.00 95.69 204 LYS A C 1
ATOM 1624 O O . LYS A 1 204 ? -20.491 0.392 15.940 1.00 95.69 204 LYS A O 1
ATOM 1629 N N . ILE A 1 205 ? -21.184 -0.980 14.294 1.00 92.88 205 ILE A N 1
ATOM 1630 C CA . ILE A 1 205 ? -22.619 -0.836 14.583 1.00 92.88 205 ILE A CA 1
ATOM 1631 C C . ILE A 1 205 ? -22.934 -1.368 15.985 1.00 92.88 205 ILE A C 1
ATOM 1633 O O . ILE A 1 205 ? -23.563 -0.661 16.770 1.00 92.88 205 ILE A O 1
ATOM 1637 N N . GLU A 1 206 ? -22.453 -2.568 16.320 1.00 94.94 206 GLU A N 1
ATOM 1638 C CA . GLU A 1 206 ? -22.664 -3.158 17.648 1.00 94.94 206 GLU A CA 1
ATOM 1639 C C . GLU A 1 206 ? -22.043 -2.297 18.754 1.00 94.94 206 GLU A C 1
ATOM 1641 O O . GLU A 1 206 ? -22.680 -2.009 19.765 1.00 94.94 206 GLU A O 1
ATOM 1646 N N . PHE A 1 207 ? -20.815 -1.830 18.543 1.00 95.62 207 PHE A N 1
ATOM 1647 C CA . PHE A 1 207 ? -20.129 -0.968 19.496 1.00 95.62 207 PHE A CA 1
ATOM 1648 C C . PHE A 1 207 ? -20.895 0.337 19.749 1.00 95.62 207 PHE A C 1
ATOM 1650 O O . PHE A 1 207 ? -21.096 0.720 20.900 1.00 95.62 207 PHE A O 1
ATOM 1657 N N . LEU A 1 208 ? -21.369 1.007 18.693 1.00 92.75 208 LEU A N 1
ATOM 1658 C CA . LEU A 1 208 ? -22.158 2.235 18.828 1.00 92.75 208 LEU A CA 1
ATOM 1659 C C . LEU A 1 208 ? -23.478 1.986 19.563 1.00 92.75 208 LEU A C 1
ATOM 1661 O O . LEU A 1 208 ? -23.883 2.812 20.383 1.00 92.75 208 LEU A O 1
ATOM 1665 N N . LYS A 1 209 ? -24.125 0.845 19.314 1.00 91.06 209 LYS A N 1
ATOM 1666 C CA . LYS A 1 209 ? -25.334 0.436 20.031 1.00 91.06 209 LYS A CA 1
ATOM 1667 C C . LYS A 1 209 ? -25.069 0.310 21.536 1.00 91.06 209 LYS A C 1
ATOM 1669 O O . LYS A 1 209 ? -25.728 0.987 22.315 1.00 91.06 209 LYS A O 1
ATOM 1674 N N . GLN A 1 210 ? -24.052 -0.448 21.944 1.00 90.38 210 GLN A N 1
ATOM 1675 C CA . GLN A 1 210 ? -23.737 -0.640 23.367 1.00 90.38 210 GLN A CA 1
ATOM 1676 C C . GLN A 1 210 ? -23.345 0.670 24.072 1.00 90.38 210 GLN A C 1
ATOM 1678 O O . GLN A 1 210 ? -23.792 0.951 25.184 1.00 90.38 210 GLN A O 1
ATOM 1683 N N . VAL A 1 211 ? -22.548 1.514 23.408 1.00 89.12 211 VAL A N 1
ATOM 1684 C CA . VAL A 1 211 ? -22.134 2.820 23.948 1.00 89.12 211 VAL A CA 1
ATOM 1685 C C . VAL A 1 211 ? -23.326 3.767 24.137 1.00 89.12 211 VAL A C 1
ATOM 1687 O O . VAL A 1 211 ? -23.345 4.552 25.086 1.00 89.12 211 VAL A O 1
ATOM 1690 N N . THR A 1 212 ? -24.322 3.712 23.247 1.00 81.12 212 THR A N 1
ATOM 1691 C CA . THR A 1 212 ? -25.516 4.572 23.310 1.00 81.12 212 THR A CA 1
ATOM 1692 C C . THR A 1 212 ? -26.584 4.050 24.266 1.00 81.12 212 THR A C 1
ATOM 1694 O O . THR A 1 212 ? -27.207 4.854 24.960 1.00 81.12 212 THR A O 1
ATOM 1697 N N . GLU A 1 213 ? -26.748 2.734 24.395 1.00 76.56 213 GLU A N 1
ATOM 1698 C CA . GLU A 1 213 ? -27.622 2.118 25.403 1.00 76.56 213 GLU A CA 1
ATOM 1699 C C . GLU A 1 213 ? -27.184 2.497 26.828 1.00 76.56 213 GLU A C 1
ATOM 1701 O O . GLU A 1 213 ? -28.018 2.905 27.639 1.00 76.56 213 GLU A O 1
ATOM 1706 N N . GLY A 1 214 ? -25.874 2.521 27.104 1.00 60.00 214 GLY A N 1
ATOM 1707 C CA . GLY A 1 214 ? -25.330 2.995 28.384 1.00 60.00 214 GLY A CA 1
ATOM 1708 C C . GLY A 1 214 ? -25.582 4.483 28.691 1.00 60.00 214 GLY A C 1
ATOM 1709 O O . GLY A 1 214 ? -25.540 4.883 29.853 1.00 60.00 214 GLY A O 1
ATOM 1710 N N . MET A 1 215 ? -25.883 5.316 27.684 1.00 58.50 215 MET A N 1
ATOM 1711 C CA . MET A 1 215 ? -26.237 6.734 27.878 1.00 58.50 215 MET A CA 1
ATOM 1712 C C . MET A 1 215 ? -27.714 6.955 28.235 1.00 58.50 215 MET A C 1
ATOM 1714 O O . MET A 1 215 ? -28.049 7.999 28.793 1.00 58.50 215 MET A O 1
ATOM 1718 N N . ASN A 1 216 ? -28.598 6.001 27.934 1.00 53.00 216 ASN A N 1
ATOM 1719 C CA . ASN A 1 216 ? -30.014 6.104 28.297 1.00 53.00 216 ASN A CA 1
ATOM 1720 C C . ASN A 1 216 ? -30.272 5.683 29.752 1.00 53.00 216 ASN A C 1
ATOM 1722 O O . ASN A 1 216 ? -31.208 6.182 30.366 1.00 53.00 216 ASN A O 1
ATOM 1726 N N . ILE A 1 217 ? -29.402 4.852 30.336 1.00 48.03 217 ILE A N 1
ATOM 1727 C CA . ILE A 1 217 ? -29.530 4.386 31.727 1.00 48.03 217 ILE A CA 1
ATOM 1728 C C . ILE A 1 217 ? -29.168 5.493 32.739 1.00 48.03 217 ILE A C 1
ATOM 1730 O O . ILE A 1 217 ? -29.703 5.527 33.840 1.00 48.03 217 ILE A O 1
ATOM 1734 N N . THR A 1 218 ? -28.320 6.464 32.380 1.00 44.75 218 THR A N 1
ATOM 1735 C CA . THR A 1 218 ? -27.933 7.561 33.295 1.00 44.75 218 THR A CA 1
ATOM 1736 C C . THR A 1 218 ? -28.934 8.719 33.357 1.00 44.75 218 THR A C 1
ATOM 1738 O O . THR A 1 218 ? -28.775 9.602 34.198 1.00 44.75 218 THR A O 1
ATOM 1741 N N . LYS A 1 219 ? -29.970 8.732 32.504 1.00 45.03 219 LYS A N 1
ATOM 1742 C CA . LYS A 1 219 ? -31.049 9.739 32.541 1.00 45.03 219 LYS A CA 1
ATOM 1743 C C . LYS A 1 219 ? -32.256 9.327 33.390 1.00 45.03 219 LYS A C 1
ATOM 1745 O O . LYS A 1 219 ? -33.119 10.163 33.634 1.00 45.03 219 LYS A O 1
ATOM 1750 N N . GLU A 1 220 ? -32.296 8.087 33.871 1.00 39.09 220 GLU A N 1
ATOM 1751 C CA . GLU A 1 220 ? -33.316 7.594 34.798 1.00 39.09 220 GLU A CA 1
ATOM 1752 C C . GLU A 1 220 ? -32.708 7.387 36.188 1.00 39.09 220 GLU A C 1
ATOM 1754 O O . GLU A 1 220 ? -32.457 6.271 36.623 1.00 39.09 220 GLU A O 1
ATOM 1759 N N . ASN A 1 221 ? -32.439 8.480 36.897 1.00 32.31 221 ASN A N 1
ATOM 1760 C CA . ASN A 1 221 ? -32.399 8.456 38.358 1.00 32.31 221 ASN A CA 1
ATOM 1761 C C . ASN A 1 221 ? -32.819 9.844 38.874 1.00 32.31 221 ASN A C 1
ATOM 1763 O O . ASN A 1 221 ? -32.015 10.775 38.775 1.00 32.31 221 ASN A O 1
ATOM 1767 N N . PRO A 1 222 ? -34.083 10.013 39.314 1.00 42.28 222 PRO A N 1
ATOM 1768 C CA . PRO A 1 222 ? -34.552 11.231 39.974 1.00 42.28 222 PRO A CA 1
ATOM 1769 C C . PRO A 1 222 ? -33.933 11.435 41.363 1.00 42.28 222 PRO A C 1
ATOM 1771 O O . PRO A 1 222 ? -33.555 10.431 42.011 1.00 42.28 222 PRO A O 1
#

Radius of gyration: 25.0 Å; chains: 1; bounding box: 61×33×82 Å

pLDDT: mean 83.47, std 18.83, range [25.97, 98.31]

Foldseek 3Di:
DDDDDDPPDDDDPPPDPVVVDDPVQDDPPPQADVNDWDKDKDAFFFKWKDQADQLAFKIFGPPQDPLQQQDAPPSVVGDMWMKTFHHIDIWTKHFGDRHPVGDHRGIMTGDDADPNHDDGSVVQCDDPRGRIPIDDPVVVLVVLQVVLVVVCVVVVQDPQAADTQDDDAQHFYWHDDPLKTWTAHHHPNDGHPIDIDNDSVVSSVVSVVVSVVVVVVVVPDD

Sequence (222 aa):
MCLLFINARASSNFNDRQNGLTAREWHPYPGTVGQVEADFTLLPGTYIDRFGSPRGSFLSPTGTGYSERALKPGTQREDYYVYEVQKPLTVKAGEVLPWFSESGGGIQYRLDSIDGVRRSPATLTQGDDPFLKRYTVENTVTTNLNRLAKDLEFLGVPKSNYSVGKNQNERTCIVFDNAIWSVYYSERGRMEDLRQFSDFSIAKIEFLKQVTEGMNITKENP

Secondary structure (DSSP, 8-state):
-----------S----GGG---TTSSPSTT-BGGG--EEEEEPTT-EEEEES-TT-SEEEETT--TGGGTPPTTGGGS-EEEEEE-S-EEEEEEEBPPBTTB---SEEEE---BTTBPP-HHHHT-SSS-SEEEE-HHHHHHHHHHHHHHHHHHTT--TTSEEESS--TTEEEEEEETTEEEEEEEETTEEEEEEEES-HHHHHHHHHHHHHHHHHHTT---